Protein AF-A0A956TGV8-F1 (afdb_monomer)

Foldseek 3Di:
DDDDDDDDDDDDDDDDDDDDDDDDDDDDDDDDDDDDDDDDPAPPPPPPPFDDPPQDDDDFDDDDDAPFPPPDDPDDLVVLQVVLCVLLVVVVQNADVVGDLVSLLVSLLVLQDPVRLVVLQVSLLSSLSNAEDECSVQVHDAQFADKDKWKADVLDTDPDPVRNVVVCVVVVHDIHIDIDRAHDDVCSLVDPDADPSNHHYHHQRSQQNSCQSNSVSSVWDKKKKWWAFPVSDIGIKMWTHDPVRAWIWITARSTIGTGNDRLVRVLVSVCVNNVHNSPGIDDMFIGRHNSSNVVSNVVVVVVD

Radius of gyration: 24.1 Å; Cα contacts (8 Å, |Δi|>4): 464; chains: 1; bounding box: 85×45×73 Å

Solvent-accessible surface area (backbone atoms only — not comparable to full-atom values): 18277 Å² total; per-residue (Å²): 143,83,89,83,90,81,84,86,84,81,86,85,84,80,89,83,87,87,85,87,79,91,83,85,83,90,86,85,86,89,89,83,90,87,83,92,78,90,77,79,91,70,82,79,76,73,80,79,86,60,84,68,85,80,82,66,97,68,87,81,77,89,81,82,90,74,72,54,77,79,82,78,75,91,64,57,56,71,53,41,39,50,52,50,52,49,52,36,42,75,74,73,38,90,63,57,91,76,61,47,70,70,51,45,36,54,52,30,37,74,17,52,45,89,91,42,30,72,56,43,56,59,53,46,31,52,48,35,60,28,46,36,40,54,25,80,82,69,76,53,70,86,72,85,35,61,68,46,81,41,22,25,48,82,97,41,80,34,98,38,66,68,57,29,51,55,50,19,64,74,67,75,44,80,62,48,80,47,70,30,66,27,44,79,49,72,67,48,60,65,43,91,54,58,45,98,85,70,25,29,53,31,42,35,43,37,32,15,39,51,42,33,54,37,43,34,37,18,53,32,46,58,30,18,29,22,33,40,26,84,86,56,46,69,51,32,23,12,44,33,38,38,82,87,72,54,58,31,35,26,29,29,44,60,43,55,30,59,41,84,54,65,64,64,30,47,28,49,33,49,9,65,77,69,76,45,96,33,67,64,62,55,70,78,24,74,30,87,39,49,43,56,4,40,51,52,44,52,57,54,59,77,72,111

Structure (mmCIF, N/CA/C/O backbone):
data_AF-A0A956TGV8-F1
#
_entry.id   AF-A0A956TGV8-F1
#
loop_
_atom_site.group_PDB
_atom_site.id
_atom_site.type_symbol
_atom_site.label_atom_id
_atom_site.label_alt_id
_atom_site.label_comp_id
_atom_site.label_asym_id
_atom_site.label_entity_id
_atom_site.label_seq_id
_atom_site.pdbx_PDB_ins_code
_atom_site.Cartn_x
_atom_site.Cartn_y
_atom_site.Cartn_z
_atom_site.occupancy
_atom_site.B_iso_or_equiv
_atom_site.auth_seq_id
_atom_site.auth_comp_id
_atom_site.auth_asym_id
_atom_site.auth_atom_id
_atom_site.pdbx_PDB_model_num
ATOM 1 N N . MET A 1 1 ? 60.495 -26.388 -27.895 1.00 44.81 1 MET A N 1
ATOM 2 C CA . MET A 1 1 ? 60.155 -24.980 -27.603 1.00 44.81 1 MET A CA 1
ATOM 3 C C . MET A 1 1 ? 59.408 -24.401 -28.793 1.00 44.81 1 MET A C 1
ATOM 5 O O . MET A 1 1 ? 60.026 -24.174 -29.822 1.00 44.81 1 MET A O 1
ATOM 9 N N . SER A 1 2 ? 58.091 -24.251 -28.668 1.00 31.36 2 SER A N 1
ATOM 10 C CA . SER A 1 2 ? 57.254 -23.232 -29.325 1.00 31.36 2 SER A CA 1
ATOM 11 C C . SER A 1 2 ? 55.820 -23.478 -28.864 1.00 31.36 2 SER A C 1
ATOM 13 O O . SER A 1 2 ? 55.250 -24.534 -29.124 1.00 31.36 2 SER A O 1
ATOM 15 N N . LEU A 1 3 ? 55.306 -22.534 -28.079 1.00 31.89 3 LEU A N 1
ATOM 16 C CA . LEU A 1 3 ? 53.926 -22.465 -27.613 1.00 31.89 3 LEU A CA 1
ATOM 17 C C . LEU A 1 3 ? 53.059 -21.891 -28.738 1.00 31.89 3 LEU A C 1
ATOM 19 O O . LEU A 1 3 ? 53.433 -20.904 -29.368 1.00 31.89 3 LEU A O 1
ATOM 23 N N . SER A 1 4 ? 51.884 -22.466 -28.961 1.00 32.59 4 SER A N 1
ATOM 24 C CA . SER A 1 4 ? 50.803 -21.808 -29.694 1.00 32.59 4 SER A CA 1
ATOM 25 C C . SER A 1 4 ? 49.507 -22.049 -28.936 1.00 32.59 4 SER A C 1
ATOM 27 O O . SER A 1 4 ? 49.049 -23.177 -28.785 1.00 32.59 4 SER A O 1
ATOM 29 N N . VAL A 1 5 ? 48.997 -20.950 -28.390 1.00 35.25 5 VAL A N 1
ATOM 30 C CA . VAL A 1 5 ? 47.730 -20.820 -27.678 1.00 35.25 5 VAL A CA 1
ATOM 31 C C . VAL A 1 5 ? 46.686 -20.431 -28.722 1.00 35.25 5 VAL A C 1
ATOM 33 O O . VAL A 1 5 ? 46.871 -19.433 -29.414 1.00 35.25 5 VAL A O 1
ATOM 36 N N . LEU A 1 6 ? 45.604 -21.200 -28.838 1.00 31.45 6 LEU A N 1
ATOM 37 C CA . LEU A 1 6 ? 44.402 -20.804 -29.570 1.00 31.45 6 LEU A CA 1
ATOM 38 C C . LEU A 1 6 ? 43.198 -20.925 -28.635 1.00 31.45 6 LEU A C 1
ATOM 40 O O . LEU A 1 6 ? 42.915 -21.987 -28.084 1.00 31.45 6 LEU A O 1
ATOM 44 N N . SER A 1 7 ? 42.553 -19.781 -28.435 1.00 32.97 7 SER A N 1
ATOM 45 C CA . SER A 1 7 ? 41.363 -19.553 -27.621 1.00 32.97 7 SER A CA 1
ATOM 46 C C . SER A 1 7 ? 40.116 -20.247 -28.192 1.00 32.97 7 SER A C 1
ATOM 48 O O . SER A 1 7 ? 40.007 -20.381 -29.413 1.00 32.97 7 SER A O 1
ATOM 50 N N . PRO A 1 8 ? 39.131 -20.622 -27.354 1.00 32.12 8 PRO A N 1
ATOM 51 C CA . PRO A 1 8 ? 37.836 -21.101 -27.820 1.00 32.12 8 PRO A CA 1
ATOM 52 C C . PRO A 1 8 ? 36.919 -19.935 -28.223 1.00 32.12 8 PRO A C 1
ATOM 54 O O . PRO A 1 8 ? 36.853 -18.905 -27.550 1.00 32.12 8 PRO A O 1
ATOM 57 N N . GLY A 1 9 ? 36.218 -20.118 -29.344 1.00 26.28 9 GLY A N 1
ATOM 58 C CA . GLY A 1 9 ? 35.241 -19.181 -29.887 1.00 26.28 9 GLY A CA 1
ATOM 59 C C . GLY A 1 9 ? 33.945 -19.136 -29.076 1.00 26.28 9 GLY A C 1
ATOM 60 O O . GLY A 1 9 ? 33.408 -20.167 -28.677 1.00 26.28 9 GLY A O 1
ATOM 61 N N . LEU A 1 10 ? 33.436 -17.922 -28.872 1.00 29.95 10 LEU A N 1
ATOM 62 C CA . LEU A 1 10 ? 32.080 -17.655 -28.406 1.00 29.95 10 LEU A CA 1
ATOM 63 C C . LEU A 1 10 ? 31.172 -17.496 -29.627 1.00 29.95 10 LEU A C 1
ATOM 65 O O . LEU A 1 10 ? 31.387 -16.618 -30.462 1.00 29.95 10 LEU A O 1
ATOM 69 N N . ALA A 1 11 ? 30.162 -18.357 -29.719 1.00 28.59 11 ALA A N 1
ATOM 70 C CA . ALA A 1 11 ? 29.042 -18.198 -30.630 1.00 28.59 11 ALA A CA 1
ATOM 71 C C . ALA A 1 11 ? 28.088 -17.138 -30.063 1.00 28.59 11 ALA A C 1
ATOM 73 O O . ALA A 1 11 ? 27.527 -17.314 -28.983 1.00 28.59 11 ALA A O 1
ATOM 74 N N . THR A 1 12 ? 27.900 -16.040 -30.789 1.00 28.77 12 THR A N 1
ATOM 75 C CA . THR A 1 12 ? 26.822 -15.078 -30.557 1.00 28.77 12 THR A CA 1
ATOM 76 C C . THR A 1 12 ? 25.739 -15.290 -31.611 1.00 28.77 12 THR A C 1
ATOM 78 O O . THR A 1 12 ? 25.865 -14.883 -32.762 1.00 28.77 12 THR A O 1
ATOM 81 N N . THR A 1 13 ? 24.646 -15.929 -31.214 1.00 30.44 13 THR A N 1
ATOM 82 C CA . THR A 1 13 ? 23.350 -15.831 -31.898 1.00 30.44 13 THR A CA 1
ATOM 83 C C . THR A 1 13 ? 22.472 -14.905 -31.077 1.00 30.44 13 THR A C 1
ATOM 85 O O . THR A 1 13 ? 22.242 -15.201 -29.911 1.00 30.44 13 THR A O 1
ATOM 88 N N . ASN A 1 14 ? 21.973 -13.815 -31.665 1.00 28.48 14 ASN A N 1
ATOM 89 C CA . ASN A 1 14 ? 20.782 -13.134 -31.155 1.00 28.48 14 ASN A CA 1
ATOM 90 C C . ASN A 1 14 ? 20.016 -12.412 -32.276 1.00 28.48 14 ASN A C 1
ATOM 92 O O . ASN A 1 14 ? 20.393 -11.340 -32.742 1.00 28.48 14 ASN A O 1
ATOM 96 N N . LEU A 1 15 ? 18.978 -13.120 -32.734 1.00 25.58 15 LEU A N 1
ATOM 97 C CA . LEU A 1 15 ? 17.584 -12.688 -32.894 1.00 25.58 15 LEU A CA 1
ATOM 98 C C . LEU A 1 15 ? 17.318 -11.216 -33.265 1.00 25.58 15 LEU A C 1
ATOM 100 O O . LEU A 1 15 ? 17.295 -10.321 -32.427 1.00 25.58 15 LEU A O 1
ATOM 104 N N . GLN A 1 16 ? 16.979 -11.018 -34.541 1.00 27.05 16 GLN A N 1
ATOM 105 C CA . GLN A 1 16 ? 16.158 -9.917 -35.050 1.00 27.05 16 GLN A CA 1
ATOM 106 C C . GLN A 1 16 ? 14.806 -10.481 -35.533 1.00 27.05 16 GLN A C 1
ATOM 108 O O . GLN A 1 16 ? 14.794 -11.512 -36.205 1.00 27.05 16 GLN A O 1
ATOM 113 N N . ARG A 1 17 ? 13.724 -9.716 -35.295 1.00 26.52 17 ARG A N 1
ATOM 114 C CA . ARG A 1 17 ? 12.272 -9.931 -35.566 1.00 26.52 17 ARG A CA 1
ATOM 115 C C . ARG A 1 17 ? 11.506 -10.489 -34.358 1.00 26.52 17 ARG A C 1
ATOM 117 O O . ARG A 1 17 ? 11.945 -11.458 -33.769 1.00 26.52 17 ARG A O 1
ATOM 124 N N . ALA A 1 18 ? 10.364 -9.925 -33.961 1.00 24.61 18 ALA A N 1
ATOM 125 C CA . ALA A 1 18 ? 9.310 -9.355 -34.798 1.00 24.61 18 ALA A CA 1
ATOM 126 C C . ALA A 1 18 ? 8.599 -8.142 -34.164 1.00 24.61 18 ALA A C 1
ATOM 128 O O . ALA A 1 18 ? 8.327 -8.136 -32.975 1.00 24.61 18 ALA A O 1
ATOM 129 N N . TYR A 1 19 ? 8.213 -7.178 -35.004 1.00 25.47 19 TYR A N 1
ATOM 130 C CA . TYR A 1 19 ? 6.989 -6.394 -34.830 1.00 25.47 19 TYR A CA 1
ATOM 131 C C . TYR A 1 19 ? 6.296 -6.371 -36.196 1.00 25.47 19 TYR A C 1
ATOM 133 O O . TYR A 1 19 ? 6.834 -5.828 -37.162 1.00 25.47 19 TYR A O 1
ATOM 141 N N . GLN A 1 20 ? 5.153 -7.051 -36.298 1.00 26.00 20 GLN A N 1
ATOM 142 C CA . GLN A 1 20 ? 4.220 -6.920 -37.415 1.00 26.00 20 GLN A CA 1
ATOM 143 C C . GLN A 1 20 ? 3.165 -5.894 -37.008 1.00 26.00 20 GLN A C 1
ATOM 145 O O . GLN A 1 20 ? 2.423 -6.108 -36.056 1.00 26.00 20 GLN A O 1
ATOM 150 N N . THR A 1 21 ? 3.113 -4.778 -37.725 1.00 29.42 21 THR A N 1
ATOM 151 C CA . THR A 1 21 ? 2.041 -3.789 -37.639 1.00 29.42 21 THR A CA 1
ATOM 152 C C . THR A 1 21 ? 0.875 -4.209 -38.532 1.00 29.42 21 THR A C 1
ATOM 154 O O . THR A 1 21 ? 1.065 -4.526 -39.707 1.00 29.42 21 THR A O 1
ATOM 157 N N . TYR A 1 22 ? -0.344 -4.172 -37.991 1.00 25.52 22 TYR A N 1
ATOM 158 C CA . TYR A 1 22 ? -1.554 -4.068 -38.803 1.00 25.52 22 TYR A CA 1
ATOM 159 C C . TYR A 1 22 ? -1.698 -2.618 -39.273 1.00 25.52 22 TYR A C 1
ATOM 161 O O . TYR A 1 22 ? -1.630 -1.686 -38.475 1.00 25.52 22 TYR A O 1
ATOM 169 N N . ALA A 1 23 ? -1.872 -2.436 -40.579 1.00 29.50 23 ALA A N 1
ATOM 170 C CA . ALA A 1 23 ? -2.125 -1.149 -41.212 1.00 29.50 23 ALA A CA 1
ATOM 171 C C . ALA A 1 23 ? -3.570 -1.077 -41.717 1.00 29.50 23 ALA A C 1
ATOM 173 O O . ALA A 1 23 ? -4.060 -2.042 -42.301 1.00 29.50 23 ALA A O 1
ATOM 174 N N . ALA A 1 24 ? -4.195 0.094 -41.588 1.00 26.12 24 ALA A N 1
ATOM 175 C CA . ALA A 1 24 ? -5.274 0.576 -42.456 1.00 26.12 24 ALA A CA 1
ATOM 176 C C . ALA A 1 24 ? -5.394 2.117 -42.326 1.00 26.12 24 ALA A C 1
ATOM 178 O O . ALA A 1 24 ? -4.919 2.673 -41.340 1.00 26.12 24 ALA A O 1
ATOM 179 N N . PRO A 1 25 ? -6.007 2.835 -43.285 1.00 34.44 25 PRO A N 1
ATOM 180 C CA . PRO A 1 25 ? -5.442 3.096 -44.599 1.00 34.44 25 PRO A CA 1
ATOM 181 C C . PRO A 1 25 ? -5.178 4.593 -44.866 1.00 34.44 25 PRO A C 1
ATOM 183 O O . PRO A 1 25 ? -5.834 5.496 -44.360 1.00 34.44 25 PRO A O 1
ATOM 186 N N . THR A 1 26 ? -4.194 4.786 -45.739 1.00 33.38 26 THR A N 1
ATOM 187 C CA . THR A 1 26 ? -3.799 5.947 -46.552 1.00 33.38 26 THR A CA 1
ATOM 188 C C . THR A 1 26 ? -4.733 7.161 -46.670 1.00 33.38 26 THR A C 1
ATOM 190 O O . THR A 1 26 ? -5.830 7.063 -47.219 1.00 33.38 26 THR A O 1
ATOM 193 N N . ALA A 1 27 ? -4.142 8.338 -46.439 1.00 28.64 27 ALA A N 1
ATOM 194 C CA . ALA A 1 27 ? -4.263 9.488 -47.338 1.00 28.64 27 ALA A CA 1
ATOM 195 C C . ALA A 1 27 ? -2.871 10.128 -47.544 1.00 28.64 27 ALA A C 1
ATOM 197 O O . ALA A 1 27 ? -2.146 10.393 -46.588 1.00 28.64 27 ALA A O 1
ATOM 198 N N . THR A 1 28 ? -2.482 10.338 -48.799 1.00 34.94 28 THR A N 1
ATOM 199 C CA . THR A 1 28 ? -1.246 11.003 -49.265 1.00 34.94 28 THR A CA 1
ATOM 200 C C . THR A 1 28 ? -1.633 12.142 -50.235 1.00 34.94 28 THR A C 1
ATOM 202 O O . THR A 1 28 ? -2.780 12.178 -50.679 1.00 34.94 28 THR A O 1
ATOM 205 N N . PRO A 1 29 ? -0.702 12.987 -50.726 1.00 53.16 29 PRO A N 1
ATOM 206 C CA . PRO A 1 29 ? 0.240 13.850 -49.994 1.00 53.16 29 PRO A CA 1
ATOM 207 C C . PRO A 1 29 ? 0.351 15.262 -50.642 1.00 53.16 29 PRO A C 1
ATOM 209 O O . PRO A 1 29 ? -0.104 15.470 -51.764 1.00 53.16 29 PRO A O 1
ATOM 212 N N . SER A 1 30 ? 1.085 16.203 -50.030 1.00 29.52 30 SER A N 1
ATOM 213 C CA . SER A 1 30 ? 1.771 17.263 -50.802 1.00 29.52 30 SER A CA 1
ATOM 214 C C . SER A 1 30 ? 2.849 18.014 -50.005 1.00 29.52 30 SER A C 1
ATOM 216 O O . SER A 1 30 ? 2.520 18.772 -49.098 1.00 29.52 30 SER A O 1
ATOM 218 N N . GLY A 1 31 ? 4.113 17.888 -50.439 1.00 31.34 31 GLY A N 1
ATOM 219 C CA . GLY A 1 31 ? 5.126 18.961 -50.371 1.00 31.34 31 GLY A CA 1
ATOM 220 C C . GLY A 1 31 ? 6.411 18.678 -49.564 1.00 31.34 31 GLY A C 1
ATOM 221 O O . GLY A 1 31 ? 6.331 17.954 -48.581 1.00 31.34 31 GLY A O 1
ATOM 222 N N . PRO A 1 32 ? 7.596 19.195 -49.976 1.00 35.84 32 PRO A N 1
ATOM 223 C CA . PRO A 1 32 ? 8.888 18.517 -49.790 1.00 35.84 32 PRO A CA 1
ATOM 224 C C . PRO A 1 32 ? 9.842 19.112 -48.720 1.00 35.84 32 PRO A C 1
ATOM 226 O O . PRO A 1 32 ? 9.805 20.308 -48.456 1.00 35.84 32 PRO A O 1
ATOM 229 N N . VAL A 1 33 ? 10.685 18.212 -48.167 1.00 36.28 33 VAL A N 1
ATOM 230 C CA . VAL A 1 33 ? 12.070 18.300 -47.596 1.00 36.28 33 VAL A CA 1
ATOM 231 C C . VAL A 1 33 ? 12.738 19.694 -47.511 1.00 36.28 33 VAL A C 1
ATOM 233 O O . VAL A 1 33 ? 12.645 20.475 -48.445 1.00 36.28 33 VAL A O 1
ATOM 236 N N . ASP A 1 34 ? 13.494 20.086 -46.473 1.00 31.22 34 ASP A N 1
ATOM 237 C CA . ASP A 1 34 ? 14.642 19.411 -45.838 1.00 31.22 34 ASP A CA 1
ATOM 238 C C . ASP A 1 34 ? 15.136 20.235 -44.618 1.00 31.22 34 ASP A C 1
ATOM 240 O O . ASP A 1 34 ? 15.104 21.466 -44.663 1.00 31.22 34 ASP A O 1
ATOM 244 N N . SER A 1 35 ? 15.616 19.593 -43.546 1.00 29.34 35 SER A N 1
ATOM 245 C CA . SER A 1 35 ? 16.948 19.826 -42.938 1.00 29.34 35 SER A CA 1
ATOM 246 C C . SER A 1 35 ? 17.051 19.195 -41.543 1.00 29.34 35 SER A C 1
ATOM 248 O O . SER A 1 35 ? 16.176 19.311 -40.687 1.00 29.34 35 SER A O 1
ATOM 250 N N . GLY A 1 36 ? 18.140 18.450 -41.369 1.00 36.16 36 GLY A N 1
ATOM 251 C CA . GLY A 1 36 ? 18.376 17.507 -40.289 1.00 36.16 36 GLY A CA 1
ATOM 252 C C . GLY A 1 36 ? 18.431 18.084 -38.878 1.00 36.16 36 GLY A C 1
ATOM 253 O O . GLY A 1 36 ? 18.998 19.140 -38.637 1.00 36.16 36 GLY A O 1
ATOM 254 N N . ILE A 1 37 ? 17.903 17.283 -37.956 1.00 30.02 37 ILE A N 1
ATOM 255 C CA . ILE A 1 37 ? 18.454 16.844 -36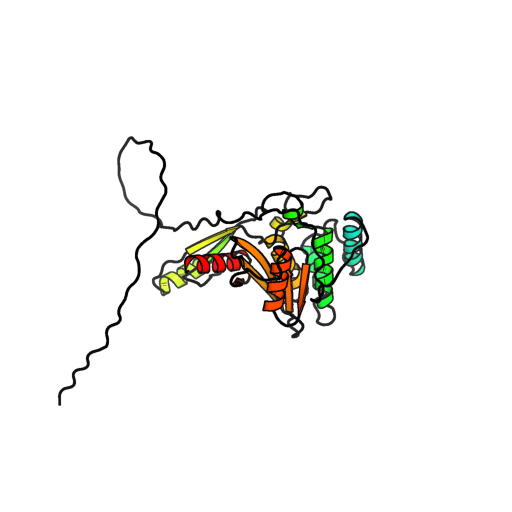.665 1.00 30.02 37 ILE A CA 1
ATOM 256 C C . ILE A 1 37 ? 17.514 15.702 -36.251 1.00 30.02 37 ILE A C 1
ATOM 258 O O . ILE A 1 37 ? 16.308 15.904 -36.194 1.00 30.02 37 ILE A O 1
ATOM 262 N N . SER A 1 38 ? 18.022 14.485 -36.042 1.00 28.89 38 SER A N 1
ATOM 263 C CA . SER A 1 38 ? 17.216 13.383 -35.488 1.00 28.89 38 SER A CA 1
ATOM 264 C C . SER A 1 38 ? 17.113 13.531 -33.970 1.00 28.89 38 SER A C 1
ATOM 266 O O . SER A 1 38 ? 18.155 13.459 -33.316 1.00 28.89 38 SER A O 1
ATOM 268 N N . PRO A 1 39 ? 15.910 13.644 -33.379 1.00 32.59 39 PRO A N 1
ATOM 269 C CA . PRO A 1 39 ? 15.697 13.335 -31.979 1.00 32.59 39 PRO A CA 1
ATOM 270 C C . PRO A 1 39 ? 15.120 11.918 -31.821 1.00 32.59 39 PRO A C 1
ATOM 272 O O . PRO A 1 39 ? 14.291 11.468 -32.607 1.00 32.59 39 PRO A O 1
ATOM 275 N N . ALA A 1 40 ? 15.592 11.240 -30.776 1.00 31.44 40 ALA A N 1
ATOM 276 C CA . ALA A 1 40 ? 14.903 10.207 -30.003 1.00 31.44 40 ALA A CA 1
ATOM 277 C C . ALA A 1 40 ? 14.126 9.111 -30.768 1.00 31.44 40 ALA A C 1
ATOM 279 O O . ALA A 1 40 ? 12.947 9.246 -31.082 1.00 31.44 40 ALA A O 1
ATOM 280 N N . ARG A 1 41 ? 14.741 7.926 -30.894 1.00 32.25 41 ARG A N 1
ATOM 281 C CA . ARG A 1 41 ? 13.978 6.668 -30.847 1.00 32.25 41 ARG A CA 1
ATOM 282 C C . ARG A 1 41 ? 13.734 6.320 -29.380 1.00 32.25 41 ARG A C 1
ATOM 284 O O . ARG A 1 41 ? 14.458 5.510 -28.816 1.00 32.25 41 ARG A O 1
ATOM 291 N N . GLY A 1 42 ? 12.754 6.978 -28.768 1.00 29.88 42 GLY A N 1
ATOM 292 C CA . GLY A 1 42 ? 12.099 6.429 -27.587 1.00 29.88 42 GLY A CA 1
ATOM 293 C C . GLY A 1 42 ? 11.191 5.303 -28.062 1.00 29.88 42 GLY A C 1
ATOM 294 O O . GLY A 1 42 ? 10.303 5.534 -28.883 1.00 29.88 42 GLY A O 1
ATOM 295 N N . ALA A 1 43 ? 11.437 4.077 -27.612 1.00 31.69 43 ALA A N 1
ATOM 296 C CA . ALA A 1 43 ? 10.384 3.079 -27.625 1.00 31.69 43 ALA A CA 1
ATOM 297 C C . ALA A 1 43 ? 9.363 3.543 -26.579 1.00 31.69 43 ALA A C 1
ATOM 299 O O . ALA A 1 43 ? 9.578 3.358 -25.387 1.00 31.69 43 ALA A O 1
ATOM 300 N N . ASN A 1 44 ? 8.296 4.214 -27.020 1.00 31.70 44 ASN A N 1
ATOM 301 C CA . ASN A 1 44 ? 7.108 4.402 -26.195 1.00 31.70 44 ASN A CA 1
ATOM 302 C C . ASN A 1 44 ? 6.535 3.007 -25.936 1.00 31.70 44 ASN A C 1
ATOM 304 O O . ASN A 1 44 ? 5.787 2.474 -26.755 1.00 31.70 44 ASN A O 1
ATOM 308 N N . LEU A 1 45 ? 6.923 2.394 -24.821 1.00 36.19 45 LEU A N 1
ATOM 309 C CA . LEU A 1 45 ? 6.113 1.365 -24.191 1.00 36.19 45 LEU A CA 1
ATOM 310 C C . LEU A 1 45 ? 4.903 2.102 -23.607 1.00 36.19 45 LEU A C 1
ATOM 312 O O . LEU A 1 45 ? 4.944 2.559 -22.470 1.00 36.19 45 LEU A O 1
ATOM 316 N N . SER A 1 46 ? 3.869 2.309 -24.427 1.00 36.22 46 SER A N 1
ATOM 317 C CA . SER A 1 46 ? 2.555 2.671 -23.899 1.00 36.22 46 SER A CA 1
ATOM 318 C C . SER A 1 46 ? 2.059 1.474 -23.088 1.00 36.22 46 SER A C 1
ATOM 320 O O . SER A 1 46 ? 1.928 0.376 -23.630 1.00 36.22 46 SER A O 1
ATOM 322 N N . LEU A 1 47 ? 1.868 1.676 -21.785 1.00 46.97 47 LEU A N 1
ATOM 323 C CA . LEU A 1 47 ? 1.380 0.686 -20.818 1.00 46.97 47 LEU A CA 1
ATOM 324 C C . LEU A 1 47 ? -0.156 0.522 -20.861 1.00 46.97 47 LEU A C 1
ATOM 326 O O . LEU A 1 47 ? -0.709 -0.167 -20.013 1.00 46.97 47 LEU A O 1
ATOM 330 N N . GLU A 1 48 ? -0.843 1.133 -21.832 1.00 39.91 48 GLU A N 1
ATOM 331 C CA . GLU A 1 48 ? -2.308 1.290 -21.821 1.00 39.91 48 GLU A CA 1
ATOM 332 C C . GLU A 1 48 ? -3.108 0.018 -22.171 1.00 39.91 48 GLU A C 1
ATOM 334 O O . GLU A 1 48 ? -4.287 -0.073 -21.839 1.00 39.91 48 GLU A O 1
ATOM 339 N N . ASP A 1 49 ? -2.497 -1.004 -22.776 1.00 36.03 49 ASP A N 1
ATOM 340 C CA . ASP A 1 49 ? -3.236 -2.171 -23.277 1.00 36.03 49 ASP A CA 1
ATOM 341 C C . ASP A 1 49 ? -3.089 -3.391 -22.350 1.00 36.03 49 ASP A C 1
ATOM 343 O O . ASP A 1 49 ? -2.267 -4.286 -22.585 1.00 36.03 49 ASP A O 1
ATOM 347 N N . GLY A 1 50 ? -3.894 -3.467 -21.287 1.00 35.03 50 GLY A N 1
ATOM 348 C CA . GLY A 1 50 ? -3.899 -4.674 -20.453 1.00 35.03 50 GLY A CA 1
ATOM 349 C C . GLY A 1 50 ? -5.034 -4.867 -19.460 1.00 35.03 50 GLY A C 1
ATOM 350 O O . GLY A 1 50 ? -5.225 -5.997 -19.016 1.00 35.03 50 GLY A O 1
ATOM 351 N N . TRP A 1 51 ? -5.802 -3.833 -19.130 1.00 43.84 51 TRP A N 1
ATOM 352 C CA . TRP A 1 51 ? -6.731 -3.927 -18.013 1.00 43.84 51 TRP A CA 1
ATOM 353 C C . TRP A 1 51 ? -8.167 -4.083 -18.502 1.00 43.84 51 TRP A C 1
ATOM 355 O O . TRP A 1 51 ? -8.796 -3.214 -19.099 1.00 43.84 51 TRP A O 1
ATOM 365 N N . SER A 1 52 ? -8.676 -5.293 -18.329 1.00 34.44 52 SER A N 1
ATOM 366 C CA . SER A 1 52 ? -10.105 -5.556 -18.298 1.00 34.44 52 SER A CA 1
ATOM 367 C C . SER A 1 52 ? -10.318 -6.437 -17.083 1.00 34.44 52 SER A C 1
ATOM 369 O O . SER A 1 52 ? -10.197 -7.662 -17.171 1.00 34.44 52 SER A O 1
ATOM 371 N N . ALA A 1 53 ? -10.574 -5.818 -15.929 1.00 39.78 53 ALA A N 1
ATOM 372 C CA . ALA A 1 53 ? -11.109 -6.534 -14.785 1.00 39.78 53 ALA A CA 1
ATOM 373 C C . ALA A 1 53 ? -12.433 -7.169 -15.237 1.00 39.78 53 ALA A C 1
ATOM 375 O O . ALA A 1 53 ? -13.419 -6.493 -15.533 1.00 39.78 53 ALA A O 1
ATOM 376 N N . VAL A 1 54 ? -12.436 -8.491 -15.424 1.00 35.00 54 VAL A N 1
ATOM 377 C CA . VAL A 1 54 ? -13.634 -9.211 -15.856 1.00 35.00 54 VAL A CA 1
ATOM 378 C C . VAL A 1 54 ? -14.598 -9.222 -14.680 1.00 35.00 54 VAL A C 1
ATOM 380 O O . VAL A 1 54 ? -14.542 -10.108 -13.829 1.00 35.00 54 VAL A O 1
ATOM 383 N N . GLY A 1 55 ? -15.504 -8.246 -14.663 1.00 33.34 55 GLY A N 1
ATOM 384 C CA . GLY A 1 55 ? -16.682 -8.256 -13.816 1.00 33.34 55 GLY A CA 1
ATOM 385 C C . GLY A 1 55 ? -17.458 -9.551 -14.037 1.00 33.34 55 GLY A C 1
ATOM 386 O O . GLY A 1 55 ? -18.064 -9.772 -15.089 1.00 33.34 55 GLY A O 1
ATOM 387 N N . ARG A 1 56 ? -17.437 -10.435 -13.041 1.00 31.03 56 ARG A N 1
ATOM 388 C CA . ARG A 1 56 ? -18.473 -11.451 -12.881 1.00 31.03 56 ARG A CA 1
ATOM 389 C C . ARG A 1 56 ? -19.103 -11.269 -11.519 1.00 31.03 56 ARG A C 1
ATOM 391 O O . ARG A 1 56 ? -18.432 -11.372 -10.498 1.00 31.03 56 ARG A O 1
ATOM 398 N N . GLU A 1 57 ? -20.413 -11.058 -11.531 1.00 36.56 57 GLU A N 1
ATOM 399 C CA . GLU A 1 57 ? -21.263 -11.259 -10.368 1.00 36.56 57 GLU A CA 1
ATOM 400 C C . GLU A 1 57 ? -21.049 -12.683 -9.838 1.00 36.56 57 GLU A C 1
ATOM 402 O O . GLU A 1 57 ? -21.500 -13.652 -10.449 1.00 36.56 57 GLU A O 1
ATOM 407 N N . HIS A 1 58 ? -20.373 -12.833 -8.701 1.00 30.95 58 HIS A N 1
ATOM 408 C CA . HIS A 1 58 ? -20.378 -14.088 -7.962 1.00 30.95 58 HIS A CA 1
ATOM 409 C C . HIS A 1 58 ? -20.409 -13.830 -6.458 1.00 30.95 58 HIS A C 1
ATOM 411 O O . HIS A 1 58 ? -19.496 -13.273 -5.858 1.00 30.95 58 HIS A O 1
ATOM 417 N N . THR A 1 59 ? -21.493 -14.300 -5.846 1.00 32.03 59 THR A N 1
ATOM 418 C CA . THR A 1 59 ? -21.610 -14.550 -4.411 1.00 32.03 59 THR A CA 1
ATOM 419 C C . THR A 1 59 ? -20.416 -15.377 -3.936 1.00 32.03 59 THR A C 1
ATOM 421 O O . THR A 1 59 ? -20.281 -16.536 -4.335 1.00 32.03 59 THR A O 1
ATOM 424 N N . ALA A 1 60 ? -19.567 -14.786 -3.094 1.00 28.92 60 ALA A N 1
ATOM 425 C CA . ALA A 1 60 ? -18.386 -15.433 -2.537 1.00 28.92 60 ALA A CA 1
ATOM 426 C C . ALA A 1 60 ? -18.756 -16.738 -1.795 1.00 28.92 60 ALA A C 1
ATOM 428 O O . ALA A 1 60 ? -19.548 -16.697 -0.847 1.00 28.92 60 ALA A O 1
ATOM 429 N N . PRO A 1 61 ? -18.201 -17.905 -2.172 1.00 29.16 61 PRO A N 1
ATOM 430 C CA . PRO A 1 61 ? -18.269 -19.088 -1.331 1.00 29.16 61 PRO A CA 1
ATOM 431 C C . PRO A 1 61 ? -17.307 -18.933 -0.146 1.00 29.16 61 PRO A C 1
ATOM 433 O O . PRO A 1 61 ? -16.157 -18.529 -0.301 1.00 29.16 61 PRO A O 1
ATOM 436 N N . SER A 1 62 ? -17.781 -19.268 1.057 1.00 32.00 62 SER A N 1
ATOM 437 C CA . SER A 1 62 ? -16.976 -19.220 2.278 1.00 32.00 62 SER A CA 1
ATOM 438 C C . SER A 1 62 ? -15.857 -20.264 2.226 1.00 32.00 62 SER A C 1
ATOM 440 O O . SER A 1 62 ? -16.109 -21.456 2.428 1.00 32.00 62 SER A O 1
ATOM 442 N N . VAL A 1 63 ? -14.621 -19.831 1.999 1.00 33.16 63 VAL A N 1
ATOM 443 C CA . VAL A 1 63 ? -13.438 -20.663 2.233 1.00 33.16 63 VAL A CA 1
ATOM 444 C C . VAL A 1 63 ? -12.939 -20.379 3.648 1.00 33.16 63 VAL A C 1
ATOM 446 O O . VAL A 1 63 ? -12.532 -19.266 3.977 1.00 33.16 63 VAL A O 1
ATOM 449 N N . ARG A 1 64 ? -13.049 -21.394 4.510 1.00 35.53 64 ARG A N 1
ATOM 450 C CA . ARG A 1 64 ? -12.438 -21.436 5.843 1.00 35.53 64 ARG A CA 1
ATOM 451 C C . ARG A 1 64 ? -10.979 -21.885 5.745 1.00 35.53 64 ARG A C 1
ATOM 453 O O . ARG A 1 64 ? -10.627 -22.653 4.859 1.00 35.53 64 ARG A O 1
ATOM 460 N N . ASP A 1 65 ? -10.232 -21.468 6.765 1.00 39.28 65 ASP A N 1
ATOM 461 C CA . ASP A 1 65 ? -8.852 -21.807 7.136 1.00 39.28 65 ASP A CA 1
ATOM 462 C C . ASP A 1 65 ? -7.730 -21.020 6.449 1.00 39.28 65 ASP A C 1
ATOM 464 O O . ASP A 1 65 ? -7.073 -21.451 5.509 1.00 39.28 65 ASP A O 1
ATOM 468 N N . GLY A 1 66 ? -7.463 -19.856 7.051 1.00 33.16 66 GLY A N 1
ATOM 469 C CA . GLY A 1 66 ? -6.280 -19.039 6.810 1.00 33.16 66 GLY A CA 1
ATOM 470 C C . GLY A 1 66 ? -6.347 -17.690 7.521 1.00 33.16 66 GLY A C 1
ATOM 471 O O . GLY A 1 66 ? -6.321 -16.673 6.852 1.00 33.16 66 GLY A O 1
ATOM 472 N N . GLY A 1 67 ? -6.496 -17.669 8.854 1.00 35.31 67 GLY A N 1
ATOM 473 C CA . GLY A 1 67 ? -6.124 -16.543 9.736 1.00 35.31 67 GLY A CA 1
ATOM 474 C C . GLY A 1 67 ? -6.564 -15.115 9.377 1.00 35.31 67 GLY A C 1
ATOM 475 O O . GLY A 1 67 ? -5.950 -14.173 9.876 1.00 35.31 67 GLY A O 1
ATOM 476 N N . ALA A 1 68 ? -7.574 -14.921 8.531 1.00 41.41 68 ALA A N 1
ATOM 477 C CA . ALA A 1 68 ? -8.092 -13.597 8.243 1.00 41.41 68 ALA A CA 1
ATOM 478 C C . ALA A 1 68 ? -8.772 -13.054 9.501 1.00 41.41 68 ALA A C 1
ATOM 480 O O . ALA A 1 68 ? -9.599 -13.737 10.111 1.00 41.41 68 ALA A O 1
ATOM 481 N N . VAL A 1 69 ? -8.439 -11.826 9.890 1.00 43.66 69 VAL A N 1
ATOM 482 C CA . VAL A 1 69 ? -9.177 -11.152 10.953 1.00 43.66 69 VAL A CA 1
ATOM 483 C C . VAL A 1 69 ? -10.547 -10.795 10.382 1.00 43.66 69 VAL A C 1
ATOM 485 O O . VAL A 1 69 ? -10.693 -9.871 9.585 1.00 43.66 69 VAL A O 1
ATOM 488 N N . GLU A 1 70 ? -11.564 -11.590 10.713 1.00 38.31 70 GLU A N 1
ATOM 489 C CA . GLU A 1 70 ? -12.952 -11.269 10.382 1.00 38.31 70 GLU A CA 1
ATOM 490 C C . GLU A 1 70 ? -13.421 -10.116 11.275 1.00 38.31 70 GLU A C 1
ATOM 492 O O . GLU A 1 70 ? -13.998 -10.317 12.345 1.00 38.31 70 GLU A O 1
ATOM 497 N N . ALA A 1 71 ? -13.186 -8.881 10.836 1.00 46.09 71 ALA A N 1
ATOM 498 C CA . ALA A 1 71 ? -14.007 -7.769 11.281 1.00 46.09 71 ALA A CA 1
ATOM 499 C C . ALA A 1 71 ? -15.384 -7.942 10.622 1.00 46.09 71 ALA A C 1
ATOM 501 O O . ALA A 1 71 ? -15.518 -7.805 9.411 1.00 46.09 71 ALA A O 1
ATOM 502 N N . ASN A 1 72 ? -16.395 -8.309 11.409 1.00 41.97 72 ASN A N 1
ATOM 503 C CA . ASN A 1 72 ? -17.793 -8.344 10.984 1.00 41.97 72 ASN A CA 1
ATOM 504 C C . ASN A 1 72 ? -18.521 -7.146 11.612 1.00 41.97 72 ASN A C 1
ATOM 506 O O . ASN A 1 72 ? -18.939 -7.241 12.773 1.00 41.97 72 ASN A O 1
ATOM 510 N N . PRO A 1 73 ? -18.670 -6.002 10.920 1.00 49.50 73 PRO A N 1
ATOM 511 C CA . PRO A 1 73 ? -19.386 -4.873 11.475 1.00 49.50 73 PRO A CA 1
ATOM 512 C C . PRO A 1 73 ? -20.872 -5.046 11.165 1.00 49.50 73 PRO A C 1
ATOM 514 O O . PRO A 1 73 ? -21.346 -4.793 10.059 1.00 49.50 73 PRO A O 1
ATOM 517 N N . GLN A 1 74 ? -21.632 -5.450 12.176 1.00 46.97 74 GLN A N 1
ATOM 518 C CA . GLN A 1 74 ? -23.086 -5.345 12.169 1.00 46.97 74 GLN A CA 1
ATOM 519 C C . GLN A 1 74 ? -23.472 -3.853 12.096 1.00 46.97 74 GLN A C 1
ATOM 521 O O . GLN A 1 74 ? -23.408 -3.144 13.097 1.00 46.97 74 GLN A O 1
ATOM 526 N N . GLY A 1 75 ? -23.835 -3.355 10.909 1.00 62.12 75 GLY A N 1
ATOM 527 C CA . GLY A 1 75 ? -24.278 -1.970 10.694 1.00 62.12 75 GLY A CA 1
ATOM 528 C C . GLY A 1 75 ? -24.064 -1.484 9.257 1.00 62.12 75 GLY A C 1
ATOM 529 O O . GLY A 1 75 ? -23.226 -2.016 8.538 1.00 62.12 75 GLY A O 1
ATOM 530 N N . GLY A 1 76 ? -24.830 -0.476 8.825 1.00 88.12 76 GLY A N 1
ATOM 531 C CA . GLY A 1 76 ? -24.621 0.167 7.520 1.00 88.12 76 GLY A CA 1
ATOM 532 C C . GLY A 1 76 ? -23.344 1.021 7.481 1.00 88.12 76 GLY A C 1
ATOM 533 O O . GLY A 1 76 ? -22.769 1.327 8.526 1.00 88.12 76 GLY A O 1
ATOM 534 N N . VAL A 1 77 ? -22.938 1.467 6.286 1.00 92.31 77 VAL A N 1
ATOM 535 C CA . VAL A 1 77 ? -21.710 2.260 6.033 1.00 92.31 77 VAL A CA 1
ATOM 536 C C . VAL A 1 77 ? -21.537 3.431 7.010 1.00 92.31 77 VAL A C 1
ATOM 538 O O . VAL A 1 77 ? -20.478 3.592 7.610 1.00 92.31 77 VAL A O 1
ATOM 541 N N . ALA A 1 78 ? -22.594 4.206 7.267 1.00 93.31 78 ALA A N 1
ATOM 542 C CA . ALA A 1 78 ? -22.535 5.333 8.203 1.00 93.31 78 ALA A CA 1
ATOM 543 C C . ALA A 1 78 ? -22.159 4.914 9.641 1.00 93.31 78 ALA A C 1
ATOM 545 O O . ALA A 1 78 ? -21.455 5.644 10.339 1.00 93.31 78 ALA A O 1
ATOM 546 N N . SER A 1 79 ? -22.604 3.736 10.092 1.00 94.06 79 SER A N 1
ATOM 547 C CA . SER A 1 79 ? -22.240 3.194 11.406 1.00 94.06 79 SER A CA 1
ATOM 548 C C . SER A 1 79 ? -20.779 2.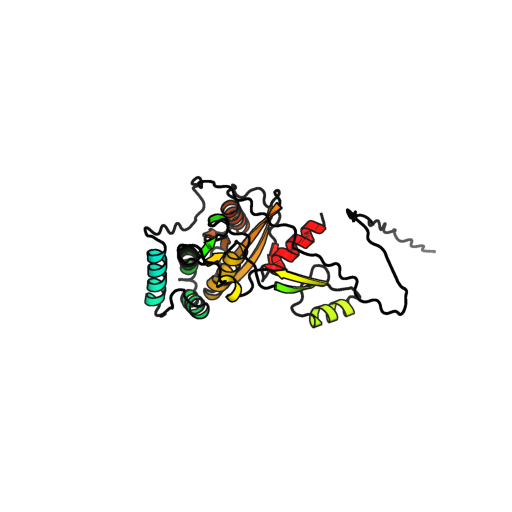755 11.450 1.00 94.06 79 SER A C 1
ATOM 550 O O . SER A 1 79 ? -20.118 2.976 12.461 1.00 94.06 79 SER A O 1
ATOM 552 N N . GLN A 1 80 ? -20.259 2.189 10.358 1.00 95.25 80 GLN A N 1
ATOM 553 C CA . GLN A 1 80 ? -18.849 1.806 10.242 1.00 95.25 80 GLN A CA 1
ATOM 554 C C . GLN A 1 80 ? -17.938 3.041 10.267 1.00 95.25 80 GLN A C 1
ATOM 556 O O . GLN A 1 80 ? -16.979 3.093 11.036 1.00 95.25 80 GLN A O 1
ATOM 561 N N . GLN A 1 81 ? -18.299 4.085 9.515 1.00 96.19 81 GLN A N 1
ATOM 562 C CA . GLN A 1 81 ? -17.597 5.372 9.526 1.00 96.19 81 GLN A CA 1
ATOM 563 C C . GLN A 1 81 ? -17.594 5.999 10.922 1.00 96.19 81 GLN A C 1
ATOM 565 O O . GLN A 1 81 ? -16.545 6.412 11.415 1.00 96.19 81 GLN A O 1
ATOM 570 N N . ALA A 1 82 ? -18.752 6.034 11.590 1.00 96.25 82 ALA A N 1
ATOM 571 C CA . ALA A 1 82 ? -18.856 6.550 12.952 1.00 96.25 82 ALA A CA 1
ATOM 572 C C . ALA A 1 82 ? -17.990 5.750 13.939 1.00 96.25 82 ALA A C 1
ATOM 574 O O . ALA A 1 82 ? -17.264 6.351 14.729 1.00 96.25 82 ALA A O 1
ATOM 575 N N . ALA A 1 83 ? -18.006 4.415 13.855 1.00 96.75 83 ALA A N 1
ATOM 576 C CA . ALA A 1 83 ? -17.208 3.548 14.718 1.00 96.75 83 ALA A CA 1
ATOM 577 C C . ALA A 1 83 ? -15.699 3.784 14.546 1.00 96.75 83 ALA A C 1
ATOM 579 O O . ALA A 1 83 ? -14.976 3.902 15.539 1.00 96.75 83 ALA A O 1
ATOM 580 N N . PHE A 1 84 ? -15.224 3.927 13.304 1.00 97.81 84 PHE A N 1
ATOM 581 C CA . PHE A 1 84 ? -13.819 4.236 13.039 1.00 97.81 84 PHE A CA 1
ATOM 582 C C . PHE A 1 84 ? -13.421 5.609 13.607 1.00 97.81 84 PHE A C 1
ATOM 584 O O . PHE A 1 84 ? -12.407 5.738 14.300 1.00 97.81 84 PHE A O 1
ATOM 591 N N . LEU A 1 85 ? -14.250 6.636 13.383 1.00 98.12 85 LEU A N 1
ATOM 592 C CA . LEU A 1 85 ? -14.023 7.989 13.904 1.00 98.12 85 LEU A CA 1
ATOM 593 C C . LEU A 1 85 ? -14.031 8.036 15.437 1.00 98.12 85 LEU A C 1
ATOM 595 O O . LEU A 1 85 ? -13.220 8.747 16.038 1.00 98.12 85 LEU A O 1
ATOM 599 N N . ASP A 1 86 ? -14.901 7.261 16.082 1.00 97.94 86 ASP A N 1
ATOM 600 C CA . ASP A 1 86 ? -14.905 7.107 17.535 1.00 97.94 86 ASP A CA 1
ATOM 601 C C . ASP A 1 86 ? -13.621 6.428 18.031 1.00 97.94 86 ASP A C 1
ATOM 603 O O . ASP A 1 86 ? -13.058 6.859 19.041 1.00 97.94 86 ASP A O 1
ATOM 607 N N . GLY A 1 87 ? -13.093 5.444 17.297 1.00 97.56 87 GLY A N 1
ATOM 608 C CA . GLY A 1 87 ? -11.781 4.847 17.559 1.00 97.56 87 GLY A CA 1
ATOM 609 C C . GLY A 1 87 ? -10.639 5.869 17.496 1.00 97.56 87 GLY A C 1
ATOM 610 O O . GLY A 1 87 ? -9.814 5.938 18.412 1.00 97.56 87 GLY A O 1
ATOM 611 N N . MET A 1 88 ? -10.622 6.730 16.471 1.00 98.44 88 MET A N 1
ATOM 612 C CA . MET A 1 88 ? -9.654 7.833 16.377 1.00 98.44 88 MET A CA 1
ATOM 613 C C . MET A 1 88 ? -9.796 8.812 17.551 1.00 98.44 88 MET A C 1
ATOM 615 O O . MET A 1 88 ? -8.800 9.217 18.158 1.00 98.44 88 MET A O 1
ATOM 619 N N . LYS A 1 89 ? -11.033 9.157 17.924 1.00 97.94 89 LYS A N 1
ATOM 620 C CA . LYS A 1 89 ? -11.326 10.051 19.051 1.00 97.94 89 LYS A CA 1
ATOM 621 C C . LYS A 1 89 ? -10.849 9.474 20.383 1.00 97.94 89 LYS A C 1
ATOM 623 O O . LYS A 1 89 ? -10.277 10.216 21.182 1.00 97.94 89 LYS A O 1
ATOM 628 N N . GLN A 1 90 ? -11.041 8.176 20.619 1.00 97.19 90 GLN A N 1
ATOM 629 C CA . GLN A 1 90 ? -10.549 7.480 21.816 1.00 97.19 90 GLN A CA 1
ATOM 630 C C . GLN A 1 90 ? -9.017 7.481 21.899 1.00 97.19 90 GLN A C 1
ATOM 632 O O . GLN A 1 90 ? -8.465 7.605 22.989 1.00 97.19 90 GLN A O 1
ATOM 637 N N . ALA A 1 91 ? -8.329 7.450 20.755 1.00 96.81 91 ALA A N 1
ATOM 638 C CA . ALA A 1 91 ? -6.881 7.646 20.668 1.00 96.81 91 ALA A CA 1
ATOM 639 C C . ALA A 1 91 ? -6.443 9.125 20.783 1.00 96.81 91 ALA A C 1
ATOM 641 O O . ALA A 1 91 ? -5.272 9.451 20.581 1.00 96.81 91 ALA A O 1
ATOM 642 N N . GLY A 1 92 ? -7.363 10.044 21.100 1.00 97.56 92 GLY A N 1
ATOM 643 C CA . GLY A 1 92 ? -7.078 11.470 21.268 1.00 97.56 92 GLY A CA 1
ATOM 644 C C . GLY A 1 92 ? -6.961 12.249 19.954 1.00 97.56 92 GLY A C 1
ATOM 645 O O . GLY A 1 92 ? -6.397 13.346 19.937 1.00 97.56 92 GLY A O 1
ATOM 646 N N . ILE A 1 93 ? -7.478 11.713 18.845 1.00 97.50 93 ILE A N 1
ATOM 647 C CA . ILE A 1 93 ? -7.408 12.340 17.522 1.00 97.50 93 ILE A CA 1
ATOM 648 C C . ILE A 1 93 ? -8.793 12.818 17.108 1.00 97.50 93 ILE A C 1
ATOM 650 O O . ILE A 1 93 ? -9.697 12.039 16.824 1.00 97.50 93 ILE A O 1
ATOM 654 N N . LYS A 1 94 ? -8.954 14.141 17.038 1.00 95.56 94 LYS A N 1
ATOM 655 C CA . LYS A 1 94 ? -10.150 14.763 16.470 1.00 95.56 94 LYS A CA 1
ATOM 656 C C . LYS A 1 94 ? -10.044 14.748 14.942 1.00 95.56 94 LYS A C 1
ATOM 658 O O . LYS A 1 94 ? -9.318 15.567 14.378 1.00 95.56 94 LYS A O 1
ATOM 663 N N . ALA A 1 95 ? -10.741 13.812 14.305 1.00 96.00 95 ALA A N 1
ATOM 664 C CA . ALA A 1 95 ? -10.745 13.640 12.855 1.00 96.00 95 ALA A CA 1
ATOM 665 C C . ALA A 1 95 ? -11.914 14.369 12.168 1.00 96.00 95 ALA A C 1
ATOM 667 O O . ALA A 1 95 ? -12.941 14.644 12.795 1.00 96.00 95 ALA A O 1
ATOM 668 N N . SER A 1 96 ? -11.743 14.700 10.886 1.00 96.31 96 SER A N 1
ATOM 669 C CA . SER A 1 96 ? -12.853 15.042 9.988 1.00 96.31 96 SER A CA 1
ATOM 670 C C . SER A 1 96 ? -13.570 13.773 9.513 1.00 96.31 96 SER A C 1
ATOM 672 O O . SER A 1 96 ? -13.128 12.666 9.807 1.00 96.31 96 SER A O 1
ATOM 674 N N . ASN A 1 97 ? -14.674 13.931 8.778 1.00 93.94 97 ASN A N 1
ATOM 675 C CA . ASN A 1 97 ? -15.365 12.832 8.108 1.00 93.94 97 ASN A CA 1
ATOM 676 C C . ASN A 1 97 ? -15.480 13.140 6.596 1.00 93.94 97 ASN A C 1
ATOM 678 O O . ASN A 1 97 ? -16.271 14.022 6.249 1.00 93.94 97 ASN A O 1
ATOM 682 N N . PRO A 1 98 ? -14.703 12.483 5.713 1.00 94.12 98 PRO A N 1
ATOM 683 C CA . PRO A 1 98 ? -13.678 11.475 6.013 1.00 94.12 98 PRO A CA 1
ATOM 684 C C . PRO A 1 98 ? -12.435 12.066 6.718 1.00 94.12 98 PRO A C 1
ATOM 686 O O . PRO A 1 98 ? -12.205 13.282 6.649 1.00 94.12 98 PRO A O 1
ATOM 689 N N . PRO A 1 99 ? -11.632 11.245 7.422 1.00 96.56 99 PRO A N 1
ATOM 690 C CA . PRO A 1 99 ? -10.349 11.671 7.980 1.00 96.56 99 PRO A CA 1
ATOM 691 C C . PRO A 1 99 ? -9.362 12.127 6.900 1.00 96.56 99 PRO A C 1
ATOM 693 O O . PRO A 1 99 ? -9.296 11.544 5.824 1.00 96.56 99 PRO A O 1
ATOM 696 N N . THR A 1 100 ? -8.544 13.139 7.195 1.00 96.31 100 THR A N 1
ATOM 697 C CA . THR A 1 100 ? -7.446 13.534 6.295 1.00 96.31 100 THR A 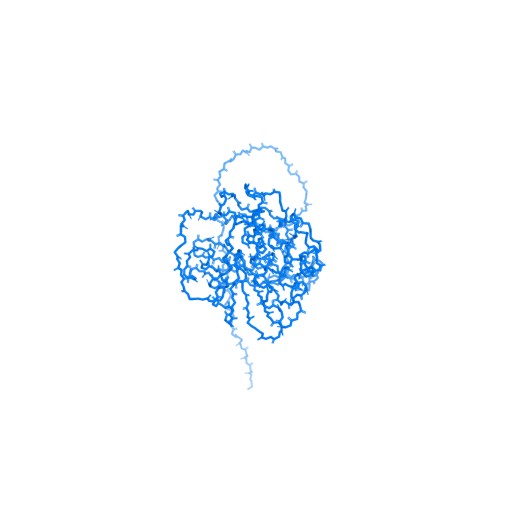CA 1
ATOM 698 C C . THR A 1 100 ? -6.262 12.570 6.392 1.00 96.31 100 THR A C 1
ATOM 700 O O . THR A 1 100 ? -6.061 11.940 7.432 1.00 96.31 100 THR A O 1
ATOM 703 N N . GLU A 1 101 ? -5.402 12.533 5.367 1.00 96.50 101 GLU A N 1
ATOM 704 C CA . GLU A 1 101 ? -4.129 11.789 5.396 1.00 96.50 101 GLU A CA 1
ATOM 705 C C . GLU A 1 101 ? -3.353 12.041 6.698 1.00 96.50 101 GLU A C 1
ATOM 707 O O . GLU A 1 101 ? -2.943 11.108 7.384 1.00 96.50 101 GLU A O 1
ATOM 712 N N . ALA A 1 102 ? -3.172 13.311 7.071 1.00 97.75 102 ALA A N 1
ATOM 713 C CA . ALA A 1 102 ? -2.412 13.671 8.263 1.00 97.75 102 ALA A CA 1
ATOM 714 C C . ALA A 1 102 ? -3.058 13.130 9.552 1.00 97.75 102 ALA A C 1
ATOM 716 O O . ALA A 1 102 ? -2.351 12.736 10.481 1.00 97.75 102 ALA A O 1
ATOM 717 N N . GLN A 1 103 ? -4.393 13.092 9.623 1.00 98.38 103 GLN A N 1
ATOM 718 C CA . GLN A 1 103 ? -5.119 12.520 10.760 1.00 98.38 103 GLN A CA 1
ATOM 719 C C . GLN A 1 103 ? -4.989 10.996 10.799 1.00 98.38 103 GLN A C 1
ATOM 721 O O . GLN A 1 103 ? -4.770 10.445 11.879 1.00 98.38 103 GLN A O 1
ATOM 726 N N . LEU A 1 104 ? -5.070 10.331 9.645 1.00 98.50 104 LEU A N 1
ATOM 727 C CA . LEU A 1 104 ? -4.884 8.886 9.523 1.00 98.50 104 LEU A CA 1
ATOM 728 C C . LEU A 1 104 ? -3.456 8.489 9.887 1.00 98.50 104 LEU A C 1
ATOM 730 O O . LEU A 1 104 ? -3.270 7.708 10.812 1.00 98.50 104 LEU A O 1
ATOM 734 N N . LYS A 1 105 ? -2.433 9.093 9.273 1.00 98.50 105 LYS A N 1
ATOM 735 C CA . LYS A 1 105 ? -1.025 8.822 9.609 1.00 98.50 105 LYS A CA 1
ATOM 736 C C . LYS A 1 105 ? -0.734 9.067 11.088 1.00 98.50 105 LYS A C 1
ATOM 738 O O . LYS A 1 105 ? -0.028 8.280 11.714 1.00 98.50 105 LYS A O 1
ATOM 743 N N . LYS A 1 106 ? -1.326 10.108 11.688 1.00 98.56 106 LYS A N 1
ATOM 744 C CA . LYS A 1 106 ? -1.227 10.341 13.135 1.00 98.56 106 LYS A CA 1
ATOM 745 C C . LYS A 1 106 ? -1.883 9.220 13.949 1.00 98.56 106 LYS A C 1
ATOM 747 O O . LYS A 1 106 ? -1.309 8.811 14.953 1.00 98.56 106 LYS A O 1
ATOM 752 N N . TYR A 1 107 ? -3.054 8.732 13.537 1.00 98.69 107 TYR A N 1
ATOM 753 C CA . TYR A 1 107 ? -3.759 7.633 14.204 1.00 98.69 107 TYR A CA 1
ATOM 754 C C . TYR A 1 107 ? -2.999 6.322 14.103 1.00 98.69 107 TYR A C 1
ATOM 756 O O . TYR A 1 107 ? -2.705 5.711 15.129 1.00 98.69 107 TYR A O 1
ATOM 764 N N . PHE A 1 108 ? -2.578 5.950 12.900 1.00 98.62 108 PHE A N 1
ATOM 765 C CA . PHE A 1 108 ? -1.789 4.748 12.685 1.00 98.62 108 PHE A CA 1
ATOM 766 C C . PHE A 1 108 ? -0.430 4.815 13.395 1.00 98.62 108 PHE A C 1
ATOM 768 O O . PHE A 1 108 ? 0.020 3.828 13.974 1.00 98.62 108 PHE A O 1
ATOM 775 N N . GLY A 1 109 ? 0.168 6.006 13.485 1.00 98.50 109 GLY A N 1
ATOM 776 C CA . GLY A 1 109 ? 1.375 6.259 14.272 1.00 98.50 109 GLY A CA 1
ATOM 777 C C . GLY A 1 109 ? 1.251 5.931 15.764 1.00 98.50 109 GLY A C 1
ATOM 778 O O . GLY A 1 109 ? 2.259 5.628 16.402 1.00 98.50 109 GLY A O 1
ATOM 779 N N . THR A 1 110 ? 0.038 5.913 16.334 1.00 98.12 110 THR A N 1
ATOM 780 C CA . THR A 1 110 ? -0.169 5.496 17.735 1.00 98.12 110 THR A CA 1
ATOM 781 C C . THR A 1 110 ? 0.130 4.009 17.966 1.00 98.12 110 THR A C 1
ATOM 783 O O . THR A 1 110 ? 0.459 3.614 19.086 1.00 98.12 110 THR A O 1
ATOM 786 N N . PHE A 1 111 ? 0.117 3.197 16.903 1.00 97.88 111 PHE A N 1
ATOM 787 C CA . PHE A 1 111 ? 0.453 1.774 16.943 1.00 97.88 111 PHE A CA 1
ATOM 788 C C . PHE A 1 111 ? 1.941 1.492 16.704 1.00 97.88 111 PHE A C 1
ATOM 790 O O . PHE A 1 111 ? 2.331 0.326 16.728 1.00 97.88 111 PHE A O 1
ATOM 797 N N . ASN A 1 112 ? 2.792 2.514 16.513 1.00 97.12 112 ASN A N 1
ATOM 798 C CA . ASN A 1 112 ? 4.224 2.337 16.242 1.00 97.12 112 ASN A CA 1
ATOM 799 C C . ASN A 1 112 ? 5.025 1.912 17.486 1.00 97.12 112 ASN A C 1
ATOM 801 O O . ASN A 1 112 ? 5.861 2.634 18.027 1.00 97.12 112 ASN A O 1
ATOM 805 N N . ASN A 1 113 ? 4.735 0.708 17.964 1.00 94.25 113 ASN A N 1
ATOM 806 C CA . ASN A 1 113 ? 5.469 -0.021 18.980 1.00 94.25 113 ASN A CA 1
ATOM 807 C C . ASN A 1 113 ? 5.103 -1.511 18.879 1.00 94.25 113 ASN A C 1
ATOM 809 O O . ASN A 1 113 ? 3.992 -1.864 18.492 1.00 94.25 113 ASN A O 1
ATOM 813 N N . ALA A 1 114 ? 6.015 -2.397 19.278 1.00 92.31 114 ALA A N 1
ATOM 814 C CA . ALA A 1 114 ? 5.847 -3.839 19.072 1.00 92.31 114 ALA A CA 1
ATOM 815 C C . ALA A 1 114 ? 4.602 -4.448 19.747 1.00 92.31 114 ALA A C 1
ATOM 817 O O . ALA A 1 114 ? 4.082 -5.447 19.267 1.00 92.31 114 ALA A O 1
ATOM 818 N N . LYS A 1 115 ? 4.104 -3.856 20.841 1.00 93.06 115 LYS A N 1
ATOM 819 C CA . LYS A 1 115 ? 2.947 -4.385 21.579 1.00 93.06 115 LYS A CA 1
ATOM 820 C C . LYS A 1 115 ? 1.617 -4.101 20.879 1.00 93.06 115 LYS A C 1
ATOM 822 O O . LYS A 1 115 ? 0.674 -4.868 21.040 1.00 93.06 115 LYS A O 1
ATOM 827 N N . HIS A 1 116 ? 1.537 -2.991 20.152 1.00 93.94 116 HIS A N 1
ATOM 828 C CA . HIS A 1 116 ? 0.290 -2.498 19.570 1.00 93.94 116 HIS A CA 1
ATOM 829 C C . HIS A 1 116 ? 0.266 -2.564 18.043 1.00 93.94 116 HIS A C 1
ATOM 831 O O . HIS A 1 116 ? -0.805 -2.438 17.461 1.00 93.94 116 HIS A O 1
ATOM 837 N N . ARG A 1 117 ? 1.410 -2.804 17.390 1.00 95.19 117 ARG A N 1
ATOM 838 C CA . ARG A 1 117 ? 1.533 -2.749 15.930 1.00 95.19 117 ARG A CA 1
ATOM 839 C C . ARG A 1 117 ? 0.545 -3.649 15.188 1.00 95.19 117 ARG A C 1
ATOM 841 O O . ARG A 1 117 ? -0.054 -3.196 14.222 1.00 95.19 117 ARG A O 1
ATOM 848 N N . SER A 1 118 ? 0.308 -4.871 15.667 1.00 95.38 118 SER A N 1
ATOM 849 C CA . SER A 1 118 ? -0.654 -5.788 15.037 1.00 95.38 118 SER A CA 1
ATOM 850 C C . SER A 1 118 ? -2.090 -5.258 15.030 1.00 95.38 118 SER A C 1
ATOM 852 O O . SER A 1 118 ? -2.836 -5.575 14.114 1.00 95.38 118 SER A O 1
ATOM 854 N N . GLN A 1 119 ? -2.465 -4.403 15.987 1.00 96.56 119 GLN A N 1
ATOM 855 C CA . GLN A 1 119 ? -3.794 -3.778 16.028 1.00 96.56 119 GLN A CA 1
ATOM 856 C C . GLN A 1 119 ? -4.009 -2.820 14.848 1.00 96.56 119 GLN A C 1
ATOM 858 O O . GLN A 1 119 ? -5.147 -2.563 14.468 1.00 96.56 119 GLN A O 1
ATOM 863 N N . ALA A 1 120 ? -2.930 -2.303 14.248 1.00 97.88 120 ALA A N 1
ATOM 864 C CA . ALA A 1 120 ? -3.026 -1.454 13.069 1.00 97.88 120 ALA A CA 1
ATOM 865 C C . ALA A 1 120 ? -3.573 -2.208 11.849 1.00 97.88 120 ALA A C 1
ATOM 867 O O . ALA A 1 120 ? -4.212 -1.580 11.012 1.00 97.88 120 ALA A O 1
ATOM 868 N N . LEU A 1 121 ? -3.362 -3.528 11.753 1.00 97.62 121 LEU A N 1
ATOM 869 C CA . LEU A 1 121 ? -3.888 -4.343 10.652 1.00 97.62 121 LEU A CA 1
ATOM 870 C C . LEU A 1 121 ? -5.423 -4.338 10.663 1.00 97.62 121 LEU A C 1
ATOM 872 O O . LEU A 1 121 ? -6.050 -4.036 9.651 1.00 97.62 121 LEU A O 1
ATOM 876 N N . ASP A 1 122 ? -6.017 -4.554 11.838 1.00 97.06 122 ASP A N 1
ATOM 877 C CA . ASP A 1 122 ? -7.471 -4.518 12.028 1.00 97.06 122 ASP A CA 1
ATOM 878 C C . ASP A 1 122 ? -8.022 -3.117 11.738 1.00 97.06 122 ASP A C 1
ATOM 880 O O . ASP A 1 122 ? -9.027 -2.961 11.049 1.00 97.06 122 ASP A O 1
ATOM 884 N N . LYS A 1 123 ? -7.325 -2.070 12.206 1.00 98.19 123 LYS A N 1
ATOM 885 C CA . LYS A 1 123 ? -7.722 -0.675 11.951 1.00 98.19 123 LYS A CA 1
ATOM 886 C C . LYS A 1 123 ? -7.594 -0.261 10.495 1.00 98.19 123 LYS A C 1
ATOM 888 O O . LYS A 1 123 ? -8.368 0.585 10.056 1.00 98.19 123 LYS A O 1
ATOM 893 N N . PHE A 1 124 ? -6.661 -0.843 9.750 1.00 98.44 124 PHE A N 1
ATOM 894 C CA . PHE A 1 124 ? -6.603 -0.662 8.308 1.00 98.44 124 PHE A CA 1
ATOM 895 C C . PHE A 1 124 ? -7.843 -1.251 7.640 1.00 98.44 124 PHE A C 1
ATOM 897 O O . PHE A 1 124 ? -8.523 -0.528 6.922 1.00 98.44 124 PHE A O 1
ATOM 904 N N . GLN A 1 125 ? -8.186 -2.506 7.934 1.00 97.56 125 GLN A N 1
ATOM 905 C CA . GLN A 1 125 ? -9.370 -3.146 7.358 1.00 97.56 125 GLN A CA 1
ATOM 906 C C . GLN A 1 125 ? -10.662 -2.392 7.724 1.00 97.56 125 GLN A C 1
ATOM 908 O O . GLN A 1 125 ? -11.474 -2.107 6.847 1.00 97.56 125 GLN A O 1
ATOM 913 N N . GLU A 1 126 ? -10.820 -1.972 8.986 1.00 97.25 126 GLU A N 1
ATOM 914 C CA . GLU A 1 126 ? -11.955 -1.141 9.420 1.00 97.25 126 GLU A CA 1
ATOM 915 C C . GLU A 1 126 ? -12.046 0.184 8.642 1.00 97.25 126 GLU A C 1
ATOM 917 O O . GLU A 1 126 ? -13.134 0.581 8.227 1.00 97.25 126 GLU A O 1
ATOM 922 N N . TYR A 1 127 ? -10.920 0.878 8.440 1.00 97.81 127 TYR A N 1
ATOM 923 C CA . TYR A 1 127 ? -10.879 2.126 7.674 1.00 97.81 127 TYR A CA 1
ATOM 924 C C . TYR A 1 127 ? -11.243 1.902 6.206 1.00 97.81 127 TYR A C 1
ATOM 926 O O . TYR A 1 127 ? -12.113 2.595 5.673 1.00 97.81 127 TYR A O 1
ATOM 934 N N . SER A 1 128 ? -10.585 0.931 5.572 1.00 96.56 128 SER A N 1
ATOM 935 C CA . SER A 1 128 ? -10.776 0.577 4.169 1.00 96.56 128 SER A CA 1
ATOM 936 C C . SER A 1 128 ? -12.240 0.249 3.894 1.00 96.56 128 SER A C 1
ATOM 938 O O . SER A 1 128 ? -12.839 0.854 3.015 1.00 96.56 128 SER A O 1
ATOM 940 N N . GLN A 1 129 ? -12.867 -0.590 4.716 1.00 95.25 129 GLN A N 1
ATOM 941 C CA . GLN A 1 129 ? -14.270 -0.978 4.538 1.00 95.25 129 GLN A CA 1
ATOM 942 C C . GLN A 1 129 ? -15.259 0.164 4.823 1.00 95.25 129 GLN A C 1
ATOM 944 O O . GLN A 1 129 ? -16.281 0.285 4.148 1.00 95.25 129 GLN A O 1
ATOM 949 N N . ALA A 1 130 ? -14.959 1.034 5.794 1.00 96.19 130 ALA A N 1
ATOM 950 C CA . ALA A 1 130 ? -15.840 2.143 6.157 1.00 96.19 130 ALA A CA 1
ATOM 951 C C . ALA A 1 130 ? -15.828 3.296 5.136 1.00 96.19 130 ALA A C 1
ATOM 953 O O . ALA A 1 130 ? -16.837 3.991 4.971 1.00 96.19 130 ALA A O 1
ATOM 954 N N . PHE A 1 131 ? -14.692 3.541 4.481 1.00 96.50 131 PHE A N 1
ATOM 955 C CA . PHE A 1 131 ? -14.482 4.732 3.651 1.00 96.50 131 PHE A CA 1
ATOM 956 C C . PHE A 1 131 ? -14.230 4.444 2.177 1.00 96.50 131 PHE A C 1
ATOM 958 O O . PHE A 1 131 ? -14.331 5.381 1.385 1.00 96.50 131 PHE A O 1
ATOM 965 N N . HIS A 1 132 ? -13.961 3.193 1.807 1.00 95.31 132 HIS A N 1
ATOM 966 C CA . HIS A 1 132 ? -13.623 2.798 0.444 1.00 95.31 132 HIS A CA 1
ATOM 967 C C . HIS A 1 132 ? -14.452 1.597 -0.014 1.00 95.31 132 HIS A C 1
ATOM 969 O O . HIS A 1 132 ? -14.969 0.813 0.786 1.00 95.31 132 HIS A O 1
ATOM 975 N N . VAL A 1 133 ? -14.613 1.485 -1.324 1.00 93.75 133 VAL A N 1
ATOM 976 C CA . VAL A 1 133 ? -15.240 0.351 -2.000 1.00 93.75 133 VAL A CA 1
ATOM 977 C C . VAL A 1 133 ? -14.429 0.014 -3.238 1.00 93.75 133 VAL A C 1
ATOM 979 O O . VAL A 1 133 ? -13.889 0.917 -3.879 1.00 93.75 133 VAL A O 1
ATOM 982 N N . HIS A 1 134 ? -14.332 -1.273 -3.556 1.00 93.12 134 HIS A N 1
ATOM 983 C CA . HIS A 1 134 ? -13.617 -1.700 -4.747 1.00 93.12 134 HIS A CA 1
ATOM 984 C C . HIS A 1 134 ? -14.399 -1.337 -6.019 1.00 93.12 134 HIS A C 1
ATOM 986 O O . HIS A 1 134 ? -15.619 -1.506 -6.050 1.00 93.12 134 HIS A O 1
ATOM 992 N N . GLU A 1 135 ? -13.727 -0.877 -7.079 1.00 90.94 135 GLU A N 1
ATOM 993 C CA . GLU A 1 135 ? -14.377 -0.464 -8.335 1.00 90.94 135 GLU A CA 1
ATOM 994 C C . GLU A 1 135 ? -15.267 -1.569 -8.933 1.00 90.94 135 GLU A C 1
ATOM 996 O O . GLU A 1 135 ? -16.432 -1.305 -9.251 1.00 90.94 135 GLU A O 1
ATOM 1001 N N . ALA A 1 136 ? -14.798 -2.823 -8.901 1.00 86.06 136 ALA A N 1
ATOM 1002 C CA . ALA A 1 136 ? -15.537 -3.994 -9.364 1.00 86.06 136 ALA A CA 1
ATOM 1003 C C . ALA A 1 136 ? -16.908 -4.193 -8.688 1.00 86.06 136 ALA A C 1
ATOM 1005 O O . ALA A 1 136 ? -17.802 -4.799 -9.277 1.00 86.06 136 ALA A O 1
ATOM 1006 N N . GLU A 1 137 ? -17.112 -3.680 -7.468 1.00 83.81 137 GLU A N 1
ATOM 1007 C CA . GLU A 1 137 ? -18.406 -3.741 -6.768 1.00 83.81 137 GLU A CA 1
ATOM 1008 C C . GLU A 1 137 ? -19.398 -2.671 -7.247 1.00 83.81 137 GLU A C 1
ATOM 1010 O O . GLU A 1 137 ? -20.580 -2.707 -6.906 1.00 83.81 137 GLU A O 1
ATOM 1015 N N . THR A 1 138 ? -18.924 -1.698 -8.020 1.00 82.06 138 THR A N 1
ATOM 1016 C CA . THR A 1 138 ? -19.683 -0.503 -8.408 1.00 82.06 138 THR A CA 1
ATOM 1017 C C . THR A 1 138 ? -20.049 -0.477 -9.892 1.00 82.06 138 THR A C 1
ATOM 1019 O O . THR A 1 138 ? -20.890 0.326 -10.297 1.00 82.06 138 THR A O 1
ATOM 1022 N N . GLY A 1 139 ? -19.440 -1.351 -10.703 1.00 77.69 139 GLY A N 1
ATOM 1023 C CA . GLY A 1 139 ? -19.555 -1.320 -12.164 1.00 77.69 139 GLY A CA 1
ATOM 1024 C C . GLY A 1 139 ? -18.876 -0.101 -12.801 1.00 77.69 139 GLY A C 1
ATOM 1025 O O . GLY A 1 139 ? -19.192 0.243 -13.941 1.00 77.69 139 GLY A O 1
ATOM 1026 N N . HIS A 1 140 ? -17.998 0.573 -12.051 1.00 75.38 140 HIS A N 1
ATOM 1027 C CA . HIS A 1 140 ? -17.117 1.615 -12.562 1.00 75.38 140 HIS A CA 1
ATOM 1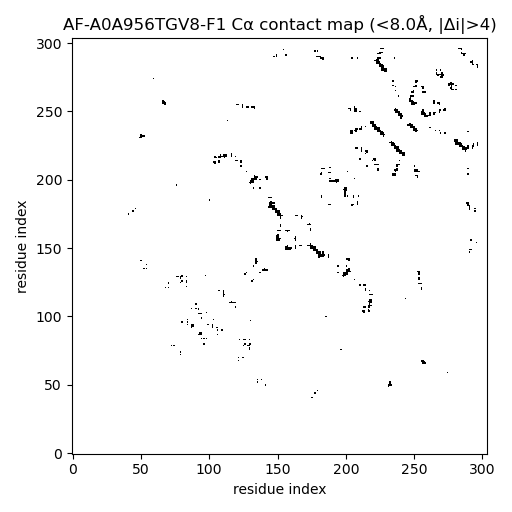028 C C . HIS A 1 140 ? -15.996 0.986 -13.406 1.00 75.38 140 HIS A C 1
ATOM 1030 O O . HIS A 1 140 ? -15.816 -0.227 -13.388 1.00 75.38 140 HIS A O 1
ATOM 1036 N N . GLY A 1 141 ? -15.301 1.795 -14.206 1.00 72.25 141 GLY A N 1
ATOM 1037 C CA . GLY A 1 141 ? -14.033 1.371 -14.808 1.00 72.25 141 GLY A CA 1
ATOM 1038 C C . GLY A 1 141 ? -12.868 1.581 -13.840 1.00 72.25 141 GLY A C 1
ATOM 1039 O O . GLY A 1 141 ? -13.061 2.154 -12.763 1.00 72.25 141 GLY A O 1
ATOM 1040 N N . ASP A 1 142 ? -11.673 1.176 -14.262 1.00 75.69 142 ASP A N 1
ATOM 1041 C CA . ASP A 1 142 ? -10.426 1.381 -13.517 1.00 75.69 142 ASP A CA 1
ATOM 1042 C C . ASP A 1 142 ? -10.258 2.836 -13.047 1.00 75.69 142 ASP A C 1
ATOM 1044 O O . ASP A 1 142 ? -10.743 3.784 -13.681 1.00 75.69 142 ASP A O 1
ATOM 1048 N N . VAL A 1 143 ? -9.575 3.019 -11.915 1.00 84.81 143 VAL A N 1
ATOM 1049 C CA . VAL A 1 143 ? -9.381 4.342 -11.321 1.00 84.81 143 VAL A CA 1
ATOM 1050 C C . VAL A 1 143 ? -8.211 5.044 -12.006 1.00 84.81 143 VAL A C 1
ATOM 1052 O O . VAL A 1 143 ? -7.112 4.511 -12.127 1.00 84.81 143 VAL A O 1
ATOM 1055 N N . GLU A 1 144 ? -8.428 6.282 -12.453 1.00 86.75 144 GLU A N 1
ATOM 1056 C CA . GLU A 1 144 ? -7.353 7.071 -13.054 1.00 86.75 144 GLU A CA 1
ATOM 1057 C C . GLU A 1 144 ? -6.390 7.603 -11.986 1.00 86.75 144 GLU A C 1
ATOM 1059 O O . GLU A 1 144 ? -6.780 8.338 -11.070 1.00 86.75 144 GLU A O 1
ATOM 1064 N N . TYR A 1 145 ? -5.103 7.299 -12.156 1.00 87.62 145 TYR A N 1
ATOM 1065 C CA . TYR A 1 145 ? -4.047 7.731 -11.250 1.00 87.62 145 TYR A CA 1
ATOM 1066 C C . TYR A 1 145 ? -3.058 8.710 -11.871 1.00 87.62 145 TYR A C 1
ATOM 1068 O O . TYR A 1 145 ? -2.781 8.708 -13.072 1.00 87.62 145 TYR A O 1
ATOM 1076 N N . SER A 1 146 ? -2.493 9.568 -11.018 1.00 86.06 146 SER A N 1
ATOM 1077 C CA . SER A 1 146 ? -1.408 10.461 -11.415 1.00 86.06 146 SER A CA 1
ATOM 1078 C C . SER A 1 146 ? -0.175 9.645 -11.842 1.00 86.06 146 SER A C 1
ATOM 1080 O O . SER A 1 146 ? 0.225 8.731 -11.120 1.00 86.06 146 SER A O 1
ATOM 1082 N N . PRO A 1 147 ? 0.481 9.975 -12.972 1.00 84.06 147 PRO A N 1
ATOM 1083 C CA . PRO A 1 147 ? 1.636 9.217 -13.433 1.00 84.06 147 PRO A CA 1
ATOM 1084 C C . PRO A 1 147 ? 2.866 9.424 -12.544 1.00 84.06 147 PRO A C 1
ATOM 1086 O O . PRO A 1 147 ? 3.219 10.551 -12.186 1.00 84.06 147 PRO A O 1
ATOM 1089 N N . GLU A 1 148 ? 3.577 8.333 -12.272 1.00 86.25 148 GLU A N 1
ATOM 1090 C CA . GLU A 1 148 ? 4.918 8.318 -11.696 1.00 86.25 148 GLU A CA 1
ATOM 1091 C C . GLU A 1 148 ? 5.952 8.091 -12.809 1.00 86.25 148 GLU A C 1
ATOM 1093 O O . GLU A 1 148 ? 5.936 7.076 -13.510 1.00 86.25 148 GLU A O 1
ATOM 1098 N N . THR A 1 149 ? 6.889 9.030 -12.963 1.00 87.81 149 THR A N 1
ATOM 1099 C CA . THR A 1 149 ? 8.010 8.888 -13.901 1.00 87.81 149 THR A CA 1
ATOM 1100 C C . THR A 1 149 ? 9.188 8.184 -13.236 1.00 87.81 149 THR A C 1
ATOM 1102 O O . THR A 1 149 ? 9.782 8.683 -12.278 1.00 87.81 149 THR A O 1
ATOM 1105 N N . ASN A 1 150 ? 9.581 7.053 -13.810 1.00 89.06 150 ASN A N 1
ATOM 1106 C CA . ASN A 1 150 ? 10.721 6.250 -13.407 1.00 89.06 150 ASN A CA 1
ATOM 1107 C C . ASN A 1 150 ? 11.849 6.316 -14.445 1.00 89.06 150 ASN A C 1
ATOM 1109 O O . ASN A 1 150 ? 11.614 6.355 -15.648 1.00 89.06 150 ASN A O 1
ATOM 1113 N N . TYR A 1 151 ? 13.097 6.299 -13.972 1.00 93.00 151 TYR A N 1
ATOM 1114 C CA . TYR A 1 151 ? 14.292 6.362 -14.819 1.00 93.00 151 TYR A CA 1
ATOM 1115 C C . TYR A 1 151 ? 15.073 5.053 -14.716 1.00 93.00 151 TYR A C 1
ATOM 1117 O O . TYR A 1 151 ? 15.411 4.629 -13.606 1.00 93.00 151 TYR A O 1
ATOM 1125 N N . MET A 1 152 ? 15.382 4.411 -15.841 1.00 93.06 152 MET A N 1
ATOM 1126 C CA . MET A 1 152 ? 15.950 3.061 -15.870 1.00 93.06 152 MET A CA 1
ATOM 1127 C C . MET A 1 152 ? 17.191 2.942 -16.750 1.00 93.06 152 MET A C 1
ATOM 1129 O O . MET A 1 152 ? 17.257 3.508 -17.829 1.00 93.06 152 MET A O 1
ATOM 1133 N N . LEU A 1 153 ? 18.170 2.150 -16.311 1.00 92.06 153 LEU A N 1
ATOM 1134 C CA . LEU A 1 153 ? 19.283 1.678 -17.142 1.00 92.06 153 LEU A CA 1
ATOM 1135 C C . LEU A 1 153 ? 19.321 0.151 -17.063 1.00 92.06 153 LEU A C 1
ATOM 1137 O O . LEU A 1 153 ? 19.680 -0.409 -16.019 1.00 92.06 153 LEU A O 1
ATOM 1141 N N . GLY A 1 154 ? 18.917 -0.524 -18.141 1.00 87.81 154 GLY A N 1
ATOM 1142 C CA . GLY A 1 154 ? 18.616 -1.956 -18.091 1.00 87.81 154 GLY A CA 1
ATOM 1143 C C . GLY A 1 154 ? 17.540 -2.237 -17.035 1.00 87.81 154 GLY A C 1
ATOM 1144 O O . GLY A 1 154 ? 16.534 -1.547 -16.977 1.00 87.81 154 GLY A O 1
ATOM 1145 N N . ASN A 1 155 ? 17.783 -3.186 -16.125 1.00 85.69 155 ASN A N 1
ATOM 1146 C CA . ASN A 1 155 ? 16.813 -3.573 -15.082 1.00 85.69 155 ASN A CA 1
ATOM 1147 C C . ASN A 1 155 ? 16.947 -2.783 -13.761 1.00 85.69 155 ASN A C 1
ATOM 1149 O O . ASN A 1 155 ? 16.446 -3.213 -12.713 1.00 85.69 155 ASN A O 1
ATOM 1153 N N . LYS A 1 156 ? 17.676 -1.658 -13.774 1.00 90.81 156 LYS A N 1
ATOM 1154 C CA . LYS A 1 156 ? 17.958 -0.853 -12.581 1.00 90.81 156 LYS A CA 1
ATOM 1155 C C . LYS A 1 156 ? 17.241 0.492 -12.632 1.00 90.81 156 LYS A C 1
ATOM 1157 O O . LYS A 1 156 ? 17.466 1.263 -13.558 1.00 90.81 156 LYS A O 1
ATOM 1162 N N . PHE A 1 157 ? 16.485 0.793 -11.578 1.00 91.94 157 PHE A N 1
ATOM 1163 C CA . PHE A 1 157 ? 15.850 2.093 -11.366 1.00 91.94 157 PHE A CA 1
ATOM 1164 C C . PHE A 1 157 ? 16.807 3.119 -10.756 1.00 91.94 157 PHE A C 1
ATOM 1166 O O . PHE A 1 157 ? 17.707 2.791 -9.973 1.00 91.94 157 PHE A O 1
ATOM 1173 N N . TYR A 1 158 ? 16.557 4.378 -11.090 1.00 91.06 158 TYR A N 1
ATOM 1174 C CA . TYR A 1 158 ? 17.255 5.553 -10.603 1.00 91.06 158 TYR A CA 1
ATOM 1175 C C . TYR A 1 158 ? 16.243 6.549 -10.047 1.00 91.06 158 TYR A C 1
ATOM 1177 O O . TYR A 1 158 ? 15.144 6.712 -10.568 1.00 91.06 158 TYR A O 1
ATOM 1185 N N . ASN A 1 159 ? 16.633 7.230 -8.971 1.00 85.81 159 ASN A N 1
ATOM 1186 C CA . ASN A 1 159 ? 15.760 8.173 -8.267 1.00 85.81 159 ASN A CA 1
ATOM 1187 C C . ASN A 1 159 ? 15.678 9.547 -8.952 1.00 85.81 159 ASN A C 1
ATOM 1189 O O . ASN A 1 159 ? 14.967 10.419 -8.468 1.00 85.81 159 ASN A O 1
ATOM 1193 N N . SER A 1 160 ? 16.443 9.767 -10.024 1.00 92.19 160 SER A N 1
ATOM 1194 C CA . SER A 1 160 ? 16.371 10.981 -10.832 1.00 92.19 160 SER A CA 1
ATOM 1195 C C . SER A 1 160 ? 16.927 10.745 -12.234 1.00 92.19 160 SER A C 1
ATOM 1197 O O . SER A 1 160 ? 17.737 9.831 -12.450 1.00 92.19 160 SER A O 1
ATOM 1199 N N . LYS A 1 161 ? 16.535 11.622 -13.159 1.00 94.88 161 LYS A N 1
ATOM 1200 C CA . LYS A 1 161 ? 17.047 11.668 -14.527 1.00 94.88 161 LYS A CA 1
ATOM 1201 C C . LYS A 1 161 ? 18.563 11.818 -14.561 1.00 94.88 161 LYS A C 1
ATOM 1203 O O . LYS A 1 161 ? 19.252 11.058 -15.231 1.00 94.88 161 LYS A O 1
ATOM 1208 N N . GLU A 1 162 ? 19.103 12.736 -13.765 1.00 96.25 162 GLU A N 1
ATOM 1209 C CA . GLU A 1 162 ? 20.539 13.023 -13.712 1.00 96.25 162 GLU A CA 1
ATOM 1210 C C . GLU A 1 162 ? 21.333 11.804 -13.227 1.00 96.25 162 GLU A C 1
ATOM 1212 O O . GLU A 1 162 ? 22.443 11.537 -13.696 1.00 96.25 162 GLU A O 1
ATOM 1217 N N . ALA A 1 163 ? 20.775 11.042 -12.281 1.00 95.75 163 ALA A N 1
ATOM 1218 C CA . ALA A 1 163 ? 21.399 9.823 -11.787 1.00 95.75 163 ALA A CA 1
ATOM 1219 C C . ALA A 1 163 ? 21.424 8.722 -12.861 1.00 95.75 163 ALA A C 1
ATOM 1221 O O . ALA A 1 163 ? 22.447 8.039 -12.995 1.00 95.75 163 ALA A O 1
ATOM 1222 N N . ALA A 1 164 ? 20.338 8.576 -13.630 1.00 95.44 164 ALA A N 1
ATOM 1223 C CA . ALA A 1 164 ? 20.268 7.656 -14.762 1.00 95.44 164 ALA A CA 1
ATOM 1224 C C . ALA A 1 164 ? 21.246 8.066 -15.871 1.00 95.44 164 ALA A C 1
ATOM 1226 O O . ALA A 1 164 ? 22.100 7.266 -16.246 1.00 95.44 164 ALA A O 1
ATOM 1227 N N . GLU A 1 165 ? 21.223 9.329 -16.306 1.00 96.69 165 GLU A N 1
ATOM 1228 C CA . GLU A 1 165 ? 22.127 9.884 -17.323 1.00 96.69 165 GLU A CA 1
ATOM 1229 C C . GLU A 1 165 ? 23.600 9.701 -16.948 1.00 96.69 165 GLU A C 1
ATOM 1231 O O . GLU A 1 165 ? 24.418 9.255 -17.755 1.00 96.69 165 GLU A O 1
ATOM 1236 N N . LYS A 1 166 ? 23.963 9.990 -15.694 1.00 96.88 166 LYS A N 1
ATOM 1237 C CA . LYS A 1 166 ? 25.333 9.795 -15.208 1.00 96.88 166 LYS A CA 1
ATOM 1238 C C . LYS A 1 166 ? 25.760 8.329 -15.281 1.00 96.88 166 LYS A C 1
ATOM 1240 O O . LYS A 1 166 ? 26.907 8.041 -15.633 1.00 96.88 166 LYS A O 1
ATOM 1245 N N . ALA A 1 167 ? 24.874 7.403 -14.923 1.00 96.12 167 ALA A N 1
ATOM 1246 C CA . ALA A 1 167 ? 25.170 5.979 -14.990 1.00 96.12 167 ALA A CA 1
ATOM 1247 C C . ALA A 1 167 ? 25.242 5.471 -16.436 1.00 96.12 167 ALA A C 1
ATOM 1249 O O . ALA A 1 167 ? 26.172 4.737 -16.763 1.00 96.12 167 ALA A O 1
ATOM 1250 N N . ALA A 1 168 ? 24.324 5.920 -17.288 1.00 96.44 168 ALA A N 1
ATOM 1251 C CA . ALA A 1 168 ? 24.254 5.625 -18.713 1.00 96.44 168 ALA A CA 1
ATOM 1252 C C . ALA A 1 168 ? 25.532 6.060 -19.440 1.00 96.44 168 ALA A C 1
ATOM 1254 O O . ALA A 1 168 ? 26.181 5.253 -20.103 1.00 96.44 168 ALA A O 1
ATOM 1255 N N . ASN A 1 169 ? 25.979 7.297 -19.202 1.00 96.69 169 ASN A N 1
ATOM 1256 C CA . ASN A 1 169 ? 27.226 7.831 -19.752 1.00 96.69 169 ASN A CA 1
ATOM 1257 C C . ASN A 1 169 ? 28.449 7.018 -19.308 1.00 96.69 169 ASN A C 1
ATOM 1259 O O . ASN A 1 169 ? 29.334 6.732 -20.112 1.00 96.69 169 ASN A O 1
ATOM 1263 N N . LYS A 1 170 ? 28.497 6.609 -18.032 1.00 96.25 170 LYS A N 1
ATOM 1264 C CA . LYS A 1 170 ? 29.577 5.758 -17.512 1.00 96.25 170 LYS A CA 1
ATOM 1265 C C . LYS A 1 170 ? 29.560 4.359 -18.139 1.00 96.25 170 LYS A C 1
ATOM 1267 O O . LYS A 1 170 ? 30.624 3.803 -18.388 1.00 96.25 170 LYS A O 1
ATOM 1272 N N . ALA A 1 171 ? 28.375 3.790 -18.344 1.00 95.50 171 ALA A N 1
ATOM 1273 C CA . ALA A 1 171 ? 28.190 2.463 -18.923 1.00 95.50 171 ALA A CA 1
ATOM 1274 C C . ALA A 1 171 ? 28.261 2.455 -20.460 1.00 95.50 171 ALA A C 1
ATOM 1276 O O . ALA A 1 171 ? 28.334 1.379 -21.043 1.00 95.50 171 ALA A O 1
ATOM 1277 N N . GLN A 1 172 ? 28.247 3.631 -21.102 1.00 95.38 172 GLN A N 1
ATOM 1278 C CA . GLN A 1 172 ? 28.103 3.794 -22.553 1.00 95.38 172 GLN A CA 1
ATOM 1279 C C . GLN A 1 172 ? 26.865 3.061 -23.098 1.00 95.38 172 GLN A C 1
ATOM 1281 O O . GLN A 1 172 ? 26.914 2.392 -24.128 1.00 95.38 172 GLN A O 1
ATOM 1286 N N . GLN A 1 173 ? 25.752 3.175 -22.375 1.00 93.38 173 GLN A N 1
ATOM 1287 C CA . GLN A 1 173 ? 24.480 2.516 -22.673 1.00 93.38 173 GLN A CA 1
ATOM 1288 C C . GLN A 1 173 ? 23.337 3.539 -22.618 1.00 93.38 173 GLN A C 1
ATOM 1290 O O . GLN A 1 173 ? 23.438 4.492 -21.845 1.00 93.38 173 GLN A O 1
ATOM 1295 N N . PRO A 1 174 ? 22.267 3.378 -23.418 1.00 91.75 174 PRO A N 1
ATOM 1296 C CA . PRO A 1 174 ? 21.077 4.218 -23.313 1.00 91.75 174 PRO A CA 1
ATOM 1297 C C . PRO A 1 174 ? 20.313 3.927 -22.016 1.00 91.75 174 PRO A C 1
ATOM 1299 O O . PRO A 1 174 ? 20.438 2.843 -21.453 1.00 91.75 174 PRO A O 1
ATOM 1302 N N . TRP A 1 175 ? 19.518 4.894 -21.566 1.00 92.88 175 TRP A N 1
ATOM 1303 C CA . TRP A 1 175 ? 18.606 4.769 -20.431 1.00 92.88 175 TRP A CA 1
ATOM 1304 C C . TRP A 1 175 ? 17.184 5.130 -20.877 1.00 92.88 175 TRP A C 1
ATOM 1306 O O . TRP A 1 175 ? 17.020 5.854 -21.861 1.00 92.88 175 TRP A O 1
ATOM 1316 N N . ASP A 1 176 ? 16.189 4.636 -20.147 1.00 91.75 176 ASP A N 1
ATOM 1317 C CA . ASP A 1 176 ? 14.768 4.760 -20.465 1.00 91.75 176 ASP A CA 1
ATOM 1318 C C . ASP A 1 176 ? 14.024 5.582 -19.407 1.00 91.75 176 ASP A C 1
ATOM 1320 O O . ASP A 1 176 ? 14.289 5.481 -18.204 1.00 91.75 176 ASP A O 1
ATOM 1324 N N . GLU A 1 177 ? 13.074 6.390 -19.867 1.00 91.56 177 GLU A N 1
ATOM 1325 C CA . GLU A 1 177 ? 12.068 7.048 -19.037 1.00 91.56 177 GLU A CA 1
ATOM 1326 C C . GLU A 1 177 ? 10.769 6.248 -19.158 1.00 91.56 177 GLU A C 1
ATOM 1328 O O . GLU A 1 177 ? 10.259 6.066 -20.262 1.00 91.56 177 GLU A O 1
ATOM 1333 N N . VAL A 1 178 ? 10.256 5.742 -18.040 1.00 87.94 178 VAL A N 1
ATOM 1334 C CA . VAL A 1 178 ? 9.043 4.921 -17.988 1.00 87.94 178 VAL A CA 1
ATOM 1335 C C . VAL A 1 178 ? 8.027 5.641 -17.118 1.00 87.94 178 VAL A C 1
ATOM 1337 O O . VAL A 1 178 ? 8.251 5.816 -15.922 1.00 87.94 178 VAL A O 1
ATOM 1340 N N . ALA A 1 179 ? 6.926 6.084 -17.717 1.00 85.81 179 ALA A N 1
ATOM 1341 C CA . ALA A 1 179 ? 5.795 6.641 -16.987 1.00 85.81 179 ALA A CA 1
ATOM 1342 C C . ALA A 1 179 ? 4.759 5.539 -16.749 1.00 85.81 179 ALA A C 1
ATOM 1344 O O . ALA A 1 179 ? 4.383 4.851 -17.695 1.00 85.81 179 ALA A O 1
ATOM 1345 N N . SER A 1 180 ? 4.306 5.393 -15.505 1.00 83.88 180 SER A N 1
ATOM 1346 C CA . SER A 1 180 ? 3.230 4.469 -15.130 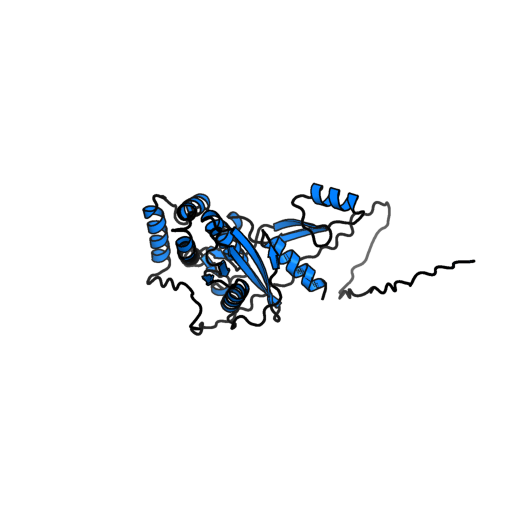1.00 83.88 180 SER A CA 1
ATOM 1347 C C . SER A 1 180 ? 2.192 5.215 -14.302 1.00 83.88 180 SER A C 1
ATOM 1349 O O . SER A 1 180 ? 2.563 5.986 -13.415 1.00 83.88 180 SER A O 1
ATOM 1351 N N . ALA A 1 181 ? 0.914 5.056 -14.637 1.00 84.75 181 ALA A N 1
ATOM 1352 C CA . ALA A 1 181 ? -0.195 5.668 -13.915 1.00 84.75 181 ALA A CA 1
ATOM 1353 C C . ALA A 1 181 ? -0.627 4.732 -12.786 1.00 84.75 181 ALA A C 1
ATOM 1355 O O . ALA A 1 181 ? -1.387 3.799 -13.006 1.00 84.75 181 ALA A O 1
ATOM 1356 N N . ASP A 1 182 ? -0.113 4.988 -11.586 1.00 87.19 182 ASP A N 1
ATOM 1357 C CA . ASP A 1 182 ? -0.339 4.166 -10.402 1.00 87.19 182 ASP A CA 1
ATOM 1358 C C . ASP A 1 182 ? -0.637 5.041 -9.193 1.00 87.19 182 ASP A C 1
ATOM 1360 O O . ASP A 1 182 ? -0.142 6.171 -9.090 1.00 87.19 182 ASP A O 1
ATOM 1364 N N . ALA A 1 183 ? -1.382 4.492 -8.233 1.00 87.44 183 ALA A N 1
ATOM 1365 C CA . ALA A 1 183 ? -1.629 5.152 -6.961 1.00 87.44 183 ALA A CA 1
ATOM 1366 C C . ALA A 1 183 ? -0.297 5.523 -6.280 1.00 87.44 183 ALA A C 1
ATOM 1368 O O . ALA A 1 183 ? 0.447 4.673 -5.782 1.00 87.44 183 ALA A O 1
ATOM 1369 N N . SER A 1 184 ? 0.006 6.822 -6.266 1.00 87.50 184 SER A N 1
ATOM 1370 C CA . SER A 1 184 ? 1.285 7.361 -5.788 1.00 87.50 184 SER A CA 1
ATOM 1371 C C . SER A 1 184 ? 1.106 8.524 -4.810 1.00 87.50 184 SER A C 1
ATOM 1373 O O . SER A 1 184 ? 2.066 8.968 -4.172 1.00 87.50 184 SER A O 1
ATOM 1375 N N . SER A 1 185 ? -0.128 9.007 -4.632 1.00 90.62 185 SER A N 1
ATOM 1376 C CA . SER A 1 185 ? -0.441 10.100 -3.722 1.00 90.62 185 SER A CA 1
ATOM 1377 C C . SER A 1 185 ? -1.807 9.955 -3.047 1.00 90.62 185 SER A C 1
ATOM 1379 O O . SER A 1 185 ? -2.747 9.373 -3.570 1.00 90.62 185 SER A O 1
ATOM 1381 N N . TRP A 1 186 ? -1.986 10.600 -1.893 1.00 90.81 186 TRP A N 1
ATOM 1382 C CA . TRP A 1 186 ? -3.303 10.676 -1.244 1.00 90.81 186 TRP A CA 1
ATOM 1383 C C . TRP A 1 186 ? -4.341 11.489 -2.018 1.00 90.81 186 TRP A C 1
ATOM 1385 O O . TRP A 1 186 ? -5.528 11.426 -1.697 1.00 90.81 186 TRP A O 1
ATOM 1395 N N . LYS A 1 187 ? -3.913 12.277 -3.008 1.00 90.00 187 LYS A N 1
ATOM 1396 C CA . LYS A 1 187 ? -4.833 12.964 -3.914 1.00 90.00 187 LYS A CA 1
ATOM 1397 C C . LYS A 1 187 ? -5.524 11.958 -4.837 1.00 90.00 187 LYS A C 1
ATOM 1399 O O . LYS A 1 187 ? -6.714 12.119 -5.073 1.00 90.00 187 LYS A O 1
ATOM 1404 N N . ASP A 1 188 ? -4.794 10.938 -5.279 1.00 86.56 188 ASP A N 1
ATOM 1405 C CA . ASP A 1 188 ? -5.309 9.834 -6.091 1.00 86.56 188 ASP A CA 1
ATOM 1406 C C . ASP A 1 188 ? -6.357 9.023 -5.305 1.00 86.56 188 ASP A C 1
ATOM 1408 O O . ASP A 1 188 ? -7.463 8.778 -5.773 1.00 86.56 188 ASP A O 1
ATOM 1412 N N . ILE A 1 189 ? -6.060 8.728 -4.035 1.00 88.25 189 ILE A N 1
ATOM 1413 C CA . ILE A 1 189 ? -6.965 7.984 -3.142 1.00 88.25 189 ILE A CA 1
ATOM 1414 C C . ILE A 1 189 ? -8.224 8.775 -2.754 1.00 88.25 189 ILE A C 1
ATOM 1416 O O . ILE A 1 189 ? -9.305 8.230 -2.548 1.00 88.25 189 ILE A O 1
ATOM 1420 N N . ASN A 1 190 ? -8.105 10.093 -2.616 1.00 83.06 190 ASN A N 1
ATOM 1421 C CA . ASN A 1 190 ? -9.241 10.955 -2.289 1.00 83.06 190 ASN A CA 1
ATOM 1422 C C . ASN A 1 190 ? -9.902 11.535 -3.545 1.00 83.06 190 ASN A C 1
ATOM 1424 O O . ASN A 1 190 ? -10.498 12.616 -3.469 1.00 83.06 190 ASN A O 1
ATOM 1428 N N . GLY A 1 191 ? -9.774 10.840 -4.681 1.00 72.56 191 GLY A N 1
ATOM 1429 C CA . GLY A 1 191 ? -10.394 11.195 -5.950 1.00 72.56 191 GLY A CA 1
ATOM 1430 C C . GLY A 1 191 ? -11.895 11.484 -5.835 1.00 72.56 191 GLY A C 1
ATOM 1431 O O . GLY A 1 191 ? -12.552 11.216 -4.819 1.00 72.56 191 GLY A O 1
ATOM 1432 N N . THR A 1 192 ? -12.443 12.099 -6.882 1.00 66.25 192 THR A N 1
ATOM 1433 C CA . THR A 1 192 ? -13.832 12.579 -6.891 1.00 66.25 192 THR A CA 1
ATOM 1434 C C . THR A 1 192 ? -14.863 11.464 -6.929 1.00 66.25 192 THR A C 1
ATOM 1436 O O . THR A 1 192 ? -16.004 11.701 -6.524 1.00 66.25 192 THR A O 1
ATOM 1439 N N . ASP A 1 193 ? -14.472 10.276 -7.381 1.00 83.62 193 ASP A N 1
ATOM 1440 C CA . ASP A 1 193 ? -15.406 9.191 -7.622 1.00 83.62 193 ASP A CA 1
ATOM 1441 C C . ASP A 1 193 ? -15.825 8.544 -6.309 1.00 83.62 193 ASP A C 1
ATOM 1443 O O . ASP A 1 193 ? -15.024 8.121 -5.467 1.00 83.62 193 ASP A O 1
ATOM 1447 N N . LYS A 1 194 ? -17.139 8.545 -6.111 1.00 88.56 194 LYS A N 1
ATOM 1448 C CA . LYS A 1 194 ? -17.782 8.054 -4.905 1.00 88.56 194 LYS A CA 1
ATOM 1449 C C . LYS A 1 194 ? -18.916 7.138 -5.277 1.00 88.56 194 LYS A C 1
ATOM 1451 O O . LYS A 1 194 ? -19.728 7.442 -6.150 1.00 88.56 194 LYS A O 1
ATOM 1456 N N . HIS A 1 195 ? -19.011 6.056 -4.532 1.00 90.62 195 HIS A N 1
ATOM 1457 C CA . HIS A 1 195 ? -20.161 5.189 -4.576 1.00 90.62 195 HIS A CA 1
ATOM 1458 C C . HIS A 1 195 ? -21.376 5.873 -3.937 1.00 90.62 195 HIS A C 1
ATOM 1460 O O . HIS A 1 195 ? -21.258 6.844 -3.181 1.00 90.62 195 HIS A O 1
ATOM 1466 N N . THR A 1 196 ? -22.576 5.363 -4.220 1.00 87.94 196 THR A N 1
ATOM 1467 C CA . THR A 1 196 ? -23.834 5.972 -3.755 1.00 87.94 196 THR A CA 1
ATOM 1468 C C . THR A 1 196 ? -23.981 6.006 -2.231 1.00 87.94 196 THR A C 1
ATOM 1470 O O . THR A 1 196 ? -24.775 6.783 -1.709 1.00 87.94 196 THR A O 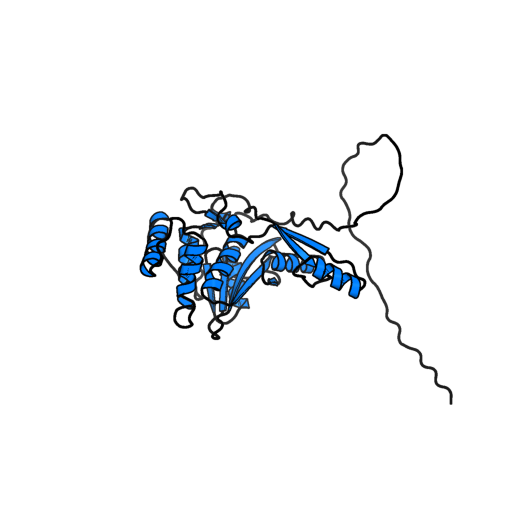1
ATOM 1473 N N . ASP A 1 197 ? -23.215 5.185 -1.510 1.00 89.25 197 ASP A N 1
ATOM 1474 C CA . ASP A 1 197 ? -23.163 5.167 -0.042 1.00 89.25 197 ASP A CA 1
ATOM 1475 C C . ASP A 1 197 ? -22.133 6.151 0.555 1.00 89.25 197 ASP A C 1
ATOM 1477 O O . ASP A 1 197 ? -21.982 6.225 1.776 1.00 89.25 197 ASP A O 1
ATOM 1481 N N . GLY A 1 198 ? -21.448 6.927 -0.291 1.00 90.25 198 GLY A N 1
ATOM 1482 C CA . GLY A 1 198 ? -20.496 7.963 0.100 1.00 90.25 198 GLY A CA 1
ATOM 1483 C C . GLY A 1 198 ? -19.050 7.493 0.278 1.00 90.25 198 GLY A C 1
ATOM 1484 O O . GLY A 1 198 ? -18.202 8.342 0.569 1.00 90.25 198 GLY A O 1
ATOM 1485 N N . ARG A 1 199 ? -18.757 6.197 0.100 1.00 93.94 199 ARG A N 1
ATOM 1486 C CA . ARG A 1 199 ? -17.382 5.666 0.081 1.00 93.94 199 ARG A CA 1
ATOM 1487 C C . ARG A 1 199 ? -16.656 6.070 -1.203 1.00 93.94 199 ARG A C 1
ATOM 1489 O O . ARG A 1 199 ? -17.285 6.218 -2.249 1.00 93.94 199 ARG A O 1
ATOM 1496 N N . HIS A 1 200 ? -15.345 6.263 -1.114 1.00 94.00 200 HIS A N 1
ATOM 1497 C CA . HIS A 1 200 ? -14.483 6.485 -2.273 1.00 94.00 200 HIS A CA 1
ATOM 1498 C C . HIS A 1 200 ? -14.328 5.185 -3.065 1.00 94.00 200 HIS A C 1
ATOM 1500 O O . HIS A 1 200 ? -14.218 4.112 -2.473 1.00 94.00 200 HIS A O 1
ATOM 1506 N N . ILE A 1 201 ? -14.343 5.283 -4.390 1.00 92.81 201 ILE A N 1
ATOM 1507 C CA . ILE A 1 201 ? -14.100 4.136 -5.269 1.00 92.81 201 ILE A CA 1
ATOM 1508 C C . ILE A 1 201 ? -12.586 3.985 -5.442 1.00 92.81 201 ILE A C 1
ATOM 1510 O O . ILE A 1 201 ? -11.905 4.975 -5.701 1.00 92.81 201 ILE A O 1
ATOM 1514 N N . GLN A 1 202 ? -12.065 2.774 -5.244 1.00 92.44 202 GLN A N 1
ATOM 1515 C CA . GLN A 1 202 ? -10.646 2.426 -5.384 1.00 92.44 202 GLN A CA 1
ATOM 1516 C C . GLN A 1 202 ? -10.494 1.080 -6.093 1.00 92.44 202 GLN A C 1
ATOM 1518 O O . GLN A 1 202 ? -11.361 0.222 -5.961 1.00 92.44 202 GLN A O 1
ATOM 1523 N N . ASP A 1 203 ? -9.387 0.871 -6.792 1.00 92.75 203 ASP A N 1
ATOM 1524 C CA . ASP A 1 203 ? -8.972 -0.446 -7.282 1.00 92.75 203 ASP A CA 1
ATOM 1525 C C . ASP A 1 203 ? -7.854 -1.032 -6.397 1.00 92.75 203 ASP A C 1
ATOM 1527 O O . ASP A 1 203 ? -7.566 -0.535 -5.294 1.00 92.75 203 ASP A O 1
ATOM 1531 N N . CYS A 1 204 ? -7.233 -2.119 -6.859 1.00 94.44 204 CYS A N 1
ATOM 1532 C CA . CYS A 1 204 ? -6.191 -2.801 -6.111 1.00 94.44 204 CYS A CA 1
ATOM 1533 C C . CYS A 1 204 ? -4.970 -1.912 -5.820 1.00 94.44 204 CYS A C 1
ATOM 1535 O O . CYS A 1 204 ? -4.417 -1.991 -4.717 1.00 94.44 204 CYS A O 1
ATOM 1537 N N . GLU A 1 205 ? -4.564 -1.037 -6.743 1.00 94.38 205 GLU A N 1
ATOM 1538 C CA . GLU A 1 205 ? -3.454 -0.098 -6.577 1.00 94.38 205 GLU A CA 1
ATOM 1539 C C . GLU A 1 205 ? -3.758 0.892 -5.453 1.00 94.38 205 GLU A C 1
ATOM 1541 O O . GLU A 1 205 ? -2.914 1.129 -4.579 1.00 94.38 205 GLU A O 1
ATOM 1546 N N . GLY A 1 206 ? -4.979 1.430 -5.429 1.00 94.94 206 GLY A N 1
ATOM 1547 C CA . GLY A 1 206 ? -5.427 2.356 -4.395 1.00 94.94 206 GLY A CA 1
ATOM 1548 C C . GLY A 1 206 ? -5.356 1.756 -2.991 1.00 94.94 206 GLY A C 1
ATOM 1549 O O . GLY A 1 206 ? -4.813 2.361 -2.056 1.00 94.94 206 GLY A O 1
ATOM 1550 N N . PHE A 1 207 ? -5.845 0.525 -2.834 1.00 96.50 207 PHE A N 1
ATOM 1551 C CA . PHE A 1 207 ? -5.765 -0.193 -1.562 1.00 96.50 207 PHE A CA 1
ATOM 1552 C C . PHE A 1 207 ? -4.328 -0.533 -1.158 1.00 96.50 207 PHE A C 1
ATOM 1554 O O . PHE A 1 207 ? -3.965 -0.365 0.012 1.00 96.50 207 PHE A O 1
ATOM 1561 N N . ALA A 1 208 ? -3.495 -0.967 -2.104 1.00 97.06 208 ALA A N 1
ATOM 1562 C CA . ALA A 1 208 ? -2.093 -1.280 -1.856 1.00 97.06 208 ALA A CA 1
ATOM 1563 C C . ALA A 1 208 ? -1.305 -0.028 -1.420 1.00 97.06 208 ALA A C 1
ATOM 1565 O O . ALA A 1 208 ? -0.555 -0.058 -0.435 1.00 97.06 208 ALA A O 1
ATOM 1566 N N . PHE A 1 209 ? -1.537 1.119 -2.066 1.00 96.75 209 PHE A N 1
ATOM 1567 C CA . PHE A 1 209 ? -0.977 2.407 -1.652 1.00 96.75 209 PHE A CA 1
ATOM 1568 C C . PHE A 1 209 ? -1.422 2.795 -0.236 1.00 96.75 209 PHE A C 1
ATOM 1570 O O . PHE A 1 209 ? -0.578 3.093 0.616 1.00 96.75 209 PHE A O 1
ATOM 1577 N N . MET A 1 210 ? -2.726 2.738 0.064 1.00 97.50 210 MET A N 1
ATOM 1578 C CA . MET A 1 210 ? -3.225 3.039 1.412 1.00 97.50 210 MET A CA 1
ATOM 1579 C C . MET A 1 210 ? -2.610 2.116 2.469 1.00 97.50 210 MET A C 1
ATOM 1581 O O . MET A 1 210 ? -2.214 2.585 3.540 1.00 97.50 210 MET A O 1
ATOM 1585 N N . GLY A 1 211 ? -2.510 0.818 2.170 1.00 98.00 211 GLY A N 1
ATOM 1586 C CA . GLY A 1 211 ? -1.893 -0.181 3.036 1.00 98.00 211 GLY A CA 1
ATOM 1587 C C . GLY A 1 211 ? -0.449 0.178 3.361 1.00 98.00 211 GLY A C 1
ATOM 1588 O O . GLY A 1 211 ? -0.080 0.260 4.534 1.00 98.00 211 GLY A O 1
ATOM 1589 N N . GLN A 1 212 ? 0.348 0.481 2.336 1.00 98.06 212 GLN A N 1
ATOM 1590 C CA . GLN A 1 212 ? 1.730 0.924 2.500 1.00 98.06 212 GLN A CA 1
ATOM 1591 C C . GLN A 1 212 ? 1.845 2.181 3.371 1.00 98.06 212 GLN A C 1
ATOM 1593 O O . GLN A 1 212 ? 2.657 2.208 4.299 1.00 98.06 212 GLN A O 1
ATOM 1598 N N . GLU A 1 213 ? 1.053 3.216 3.094 1.00 98.19 213 GLU A N 1
ATOM 1599 C CA . GLU A 1 213 ? 1.174 4.510 3.770 1.00 98.19 213 GLU A CA 1
ATOM 1600 C C . GLU A 1 213 ? 0.735 4.447 5.237 1.00 98.19 213 GLU A C 1
ATOM 1602 O O . GLU A 1 213 ? 1.425 4.949 6.133 1.00 98.19 213 GLU A O 1
ATOM 1607 N N . LEU A 1 214 ? -0.415 3.825 5.505 1.00 98.62 214 LEU A N 1
ATOM 1608 C CA . LEU A 1 214 ? -0.990 3.767 6.847 1.00 98.62 214 LEU A CA 1
ATOM 1609 C C . LEU A 1 214 ? -0.246 2.769 7.733 1.00 98.62 214 LEU A C 1
ATOM 1611 O O . LEU A 1 214 ? 0.090 3.082 8.877 1.00 98.62 214 LEU A O 1
ATOM 1615 N N . LEU A 1 215 ? 0.086 1.587 7.215 1.00 98.50 215 LEU A N 1
ATOM 1616 C CA . LEU A 1 215 ? 0.783 0.569 8.004 1.00 98.50 215 LEU A CA 1
ATOM 1617 C C . LEU A 1 215 ? 2.284 0.872 8.106 1.00 98.50 215 LEU A C 1
ATOM 1619 O O . LEU A 1 215 ? 2.901 0.570 9.131 1.00 98.50 215 LEU A O 1
ATOM 1623 N N . GLY A 1 216 ? 2.850 1.601 7.140 1.00 98.31 216 GLY A N 1
ATOM 1624 C CA . GLY A 1 216 ? 4.153 2.250 7.282 1.00 98.31 216 GLY A CA 1
ATOM 1625 C C . GLY A 1 216 ? 4.180 3.249 8.444 1.00 98.31 216 GLY A C 1
ATOM 1626 O O . GLY A 1 216 ? 5.100 3.218 9.264 1.00 98.31 216 GLY A O 1
ATOM 1627 N N . ALA A 1 217 ? 3.135 4.073 8.607 1.00 98.50 217 ALA A N 1
ATOM 1628 C CA . ALA A 1 217 ? 3.012 4.968 9.764 1.00 98.50 217 ALA A CA 1
ATOM 1629 C C . ALA A 1 217 ? 2.903 4.201 11.100 1.00 98.50 217 ALA A C 1
ATOM 1631 O O . ALA A 1 217 ? 3.449 4.650 12.110 1.00 98.50 217 ALA A O 1
ATOM 1632 N N . ALA A 1 218 ? 2.287 3.013 11.100 1.00 98.38 218 ALA A N 1
ATOM 1633 C CA . ALA A 1 218 ? 2.281 2.088 12.241 1.00 98.38 218 ALA A CA 1
ATOM 1634 C C . ALA A 1 218 ? 3.637 1.385 12.487 1.00 98.38 218 ALA A C 1
ATOM 1636 O O . ALA A 1 218 ? 3.791 0.617 13.440 1.00 98.38 218 ALA A O 1
ATOM 1637 N N . GLY A 1 219 ? 4.653 1.663 11.667 1.00 97.88 219 GLY A N 1
ATOM 1638 C CA . GLY A 1 219 ? 6.019 1.184 11.848 1.00 97.88 219 GLY A CA 1
ATOM 1639 C C . GLY A 1 219 ? 6.317 -0.165 11.199 1.00 97.88 219 GLY A C 1
ATOM 1640 O O . GLY A 1 219 ? 7.342 -0.763 11.531 1.00 97.88 219 GLY A O 1
ATOM 1641 N N . TYR A 1 220 ? 5.459 -0.665 10.306 1.00 98.19 220 TYR A N 1
ATOM 1642 C CA . TYR A 1 220 ? 5.838 -1.764 9.418 1.00 98.19 220 TYR A CA 1
ATOM 1643 C C . TYR A 1 220 ? 6.861 -1.282 8.386 1.00 98.19 220 TYR A C 1
ATOM 1645 O O . TYR A 1 220 ? 6.834 -0.134 7.947 1.00 98.19 220 TYR A O 1
ATOM 1653 N N . LYS A 1 221 ? 7.767 -2.173 7.975 1.00 97.69 221 LYS A N 1
ATOM 1654 C CA . LYS A 1 221 ? 8.487 -1.994 6.711 1.00 97.69 221 LYS A CA 1
ATOM 1655 C C . LYS A 1 221 ? 7.556 -2.436 5.595 1.00 97.69 221 LYS A C 1
ATOM 1657 O O . LYS A 1 221 ? 6.980 -3.515 5.706 1.00 97.69 221 LYS A O 1
ATOM 1662 N N . THR A 1 222 ? 7.419 -1.623 4.563 1.00 97.94 222 THR A N 1
ATOM 1663 C CA . THR A 1 222 ? 6.411 -1.818 3.525 1.00 97.94 222 THR A CA 1
ATOM 1664 C C . THR A 1 222 ? 7.040 -1.855 2.139 1.00 97.94 222 THR A C 1
ATOM 1666 O O . THR A 1 222 ? 8.101 -1.266 1.910 1.00 97.94 222 THR A O 1
ATOM 1669 N N . SER A 1 223 ? 6.394 -2.583 1.240 1.00 97.31 223 SER A N 1
ATOM 1670 C CA . SER A 1 223 ? 6.723 -2.660 -0.181 1.00 97.31 223 SER A CA 1
ATOM 1671 C C . SER A 1 223 ? 5.455 -2.921 -0.987 1.00 97.31 223 SER A C 1
ATOM 1673 O O . SER A 1 223 ? 4.510 -3.532 -0.487 1.00 97.31 223 SER A O 1
ATOM 1675 N N . GLN A 1 224 ? 5.448 -2.460 -2.232 1.00 97.62 224 GLN A N 1
ATOM 1676 C CA . GLN A 1 224 ? 4.388 -2.720 -3.197 1.00 97.62 224 GLN A CA 1
ATOM 1677 C C . GLN A 1 224 ? 4.707 -3.966 -4.009 1.00 97.62 224 GLN A C 1
ATOM 1679 O O . GLN A 1 224 ? 5.874 -4.246 -4.300 1.00 97.62 224 GLN A O 1
ATOM 1684 N N . VAL A 1 225 ? 3.670 -4.701 -4.384 1.00 97.62 225 VAL A N 1
ATOM 1685 C CA . VAL A 1 225 ? 3.753 -5.918 -5.180 1.00 97.62 225 VAL A CA 1
ATOM 1686 C C . VAL A 1 225 ? 2.792 -5.830 -6.351 1.00 97.62 225 VAL A C 1
ATOM 1688 O O . VAL A 1 225 ? 1.601 -5.601 -6.171 1.00 97.62 225 VAL A O 1
ATOM 1691 N N . ALA A 1 226 ? 3.313 -6.109 -7.541 1.00 96.06 226 ALA A N 1
ATOM 1692 C CA . ALA A 1 226 ? 2.528 -6.358 -8.737 1.00 96.06 226 ALA A CA 1
ATOM 1693 C C . ALA A 1 226 ? 2.634 -7.835 -9.123 1.00 96.06 226 ALA A C 1
ATOM 1695 O O . ALA A 1 226 ? 3.697 -8.456 -9.001 1.00 96.06 226 ALA A O 1
ATOM 1696 N N . THR A 1 227 ? 1.539 -8.401 -9.607 1.00 95.06 227 THR A N 1
ATOM 1697 C CA . THR A 1 227 ? 1.516 -9.729 -10.219 1.00 95.06 227 THR A CA 1
ATOM 1698 C C . THR A 1 227 ? 0.553 -9.750 -11.394 1.00 95.06 227 THR A C 1
ATOM 1700 O O . THR A 1 227 ? -0.341 -8.912 -11.497 1.00 95.06 227 THR A O 1
ATOM 1703 N N . TRP A 1 228 ? 0.748 -10.716 -12.282 1.00 90.56 228 TRP A N 1
ATOM 1704 C CA . TRP A 1 228 ? -0.106 -10.961 -13.437 1.00 90.56 228 TRP A CA 1
ATOM 1705 C C . TRP A 1 228 ? -0.481 -12.434 -13.466 1.00 90.56 228 TRP A C 1
ATOM 1707 O O . TRP A 1 228 ? 0.346 -13.279 -13.146 1.00 90.56 228 TRP A O 1
ATOM 1717 N N . GLY A 1 229 ? -1.707 -12.753 -13.844 1.00 84.88 229 GLY A N 1
ATOM 1718 C CA . GLY A 1 229 ? -2.218 -14.107 -13.966 1.00 84.88 229 GLY A CA 1
ATOM 1719 C C . GLY A 1 229 ? -2.313 -14.571 -15.411 1.00 84.88 229 GLY A C 1
ATOM 1720 O O . GLY A 1 229 ? -2.260 -13.783 -16.356 1.00 84.88 229 GLY A O 1
ATOM 1721 N N . GLU A 1 230 ? -2.519 -15.874 -15.579 1.00 79.12 230 GLU A N 1
ATOM 1722 C CA . GLU A 1 230 ? -2.582 -16.538 -16.891 1.00 79.12 230 GLU A CA 1
ATOM 1723 C C . GLU A 1 230 ? -3.697 -15.987 -17.801 1.00 79.12 230 GLU A C 1
ATOM 1725 O O . GLU A 1 230 ? -3.578 -16.013 -19.024 1.00 79.12 230 GLU A O 1
ATOM 1730 N N . ASN A 1 231 ? -4.756 -15.426 -17.209 1.00 75.81 231 ASN A N 1
ATOM 1731 C CA . ASN A 1 231 ? -5.897 -14.849 -17.926 1.00 75.81 231 ASN A CA 1
ATOM 1732 C C . ASN A 1 231 ? -5.714 -13.364 -18.289 1.00 75.81 231 ASN A C 1
ATOM 1734 O O . ASN A 1 231 ? -6.677 -12.711 -18.683 1.00 75.81 231 ASN A O 1
ATOM 1738 N N . GLY A 1 232 ? -4.507 -12.814 -18.127 1.00 77.44 232 GLY A N 1
ATOM 1739 C CA . GLY A 1 232 ? -4.229 -11.393 -18.350 1.00 77.44 232 GLY A CA 1
ATOM 1740 C C . GLY A 1 232 ? -4.661 -10.480 -17.200 1.00 77.44 232 GLY A C 1
ATOM 1741 O O . GLY A 1 232 ? -4.435 -9.281 -17.278 1.00 77.44 232 GLY A O 1
ATOM 1742 N N . THR A 1 233 ? -5.234 -11.031 -16.127 1.00 84.75 233 THR A N 1
ATOM 1743 C CA . THR A 1 233 ? -5.554 -10.291 -14.899 1.00 84.75 233 THR A CA 1
ATOM 1744 C C . THR A 1 233 ? -4.269 -9.820 -14.231 1.00 84.75 233 THR A C 1
ATOM 1746 O O . THR A 1 233 ? -3.381 -10.634 -14.002 1.00 84.75 233 THR A O 1
ATOM 1749 N N . ALA A 1 234 ? -4.166 -8.545 -13.887 1.00 90.31 234 ALA A N 1
ATOM 1750 C CA . ALA A 1 234 ? -3.106 -8.033 -13.031 1.00 90.31 234 ALA A CA 1
ATOM 1751 C C . ALA A 1 234 ? -3.674 -7.696 -11.649 1.00 90.31 234 ALA A C 1
ATOM 1753 O O . ALA A 1 234 ? -4.885 -7.558 -11.490 1.00 90.31 234 ALA A O 1
ATOM 1754 N N . HIS A 1 235 ? -2.808 -7.663 -10.638 1.00 94.88 235 HIS A N 1
ATOM 1755 C CA . HIS A 1 235 ? -3.211 -7.345 -9.272 1.00 94.88 235 HIS A CA 1
ATOM 1756 C C . HIS A 1 235 ? -2.104 -6.636 -8.500 1.00 94.88 235 HIS A C 1
ATOM 1758 O O . HIS A 1 235 ? -0.923 -6.993 -8.615 1.00 94.88 235 HIS A O 1
ATOM 1764 N N . ALA A 1 236 ? -2.512 -5.675 -7.676 1.00 96.00 236 ALA A N 1
ATOM 1765 C CA . ALA A 1 236 ? -1.660 -4.889 -6.800 1.00 96.00 236 ALA A CA 1
ATOM 1766 C C . ALA A 1 236 ? -1.891 -5.236 -5.322 1.00 96.00 236 ALA A C 1
ATOM 1768 O O . ALA A 1 236 ? -3.017 -5.407 -4.856 1.00 96.00 236 ALA A O 1
ATOM 1769 N N . MET A 1 237 ? -0.804 -5.346 -4.561 1.00 98.25 237 MET A N 1
ATOM 1770 C CA . MET A 1 237 ? -0.821 -5.666 -3.132 1.00 98.25 237 MET A CA 1
ATOM 1771 C C . MET A 1 237 ? 0.291 -4.919 -2.404 1.00 98.25 237 MET A C 1
ATOM 1773 O O . MET A 1 237 ? 1.293 -4.554 -3.009 1.00 98.25 237 MET A O 1
ATOM 1777 N N . ALA A 1 238 ? 0.180 -4.784 -1.083 1.00 98.38 238 ALA A N 1
ATOM 17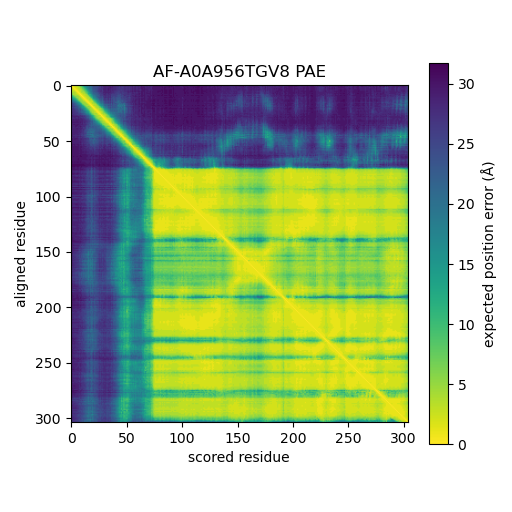78 C CA . ALA A 1 238 ? 1.289 -4.313 -0.254 1.00 98.38 238 ALA A CA 1
ATOM 1779 C C . ALA A 1 238 ? 1.770 -5.407 0.700 1.00 98.38 238 ALA A C 1
ATOM 1781 O O . ALA A 1 238 ? 0.977 -6.021 1.410 1.00 98.38 238 ALA A O 1
ATOM 1782 N N . VAL A 1 239 ? 3.082 -5.623 0.760 1.00 98.19 239 VAL A N 1
ATOM 1783 C CA . VAL A 1 239 ? 3.732 -6.503 1.736 1.00 98.19 239 VAL A CA 1
ATOM 1784 C C . VAL A 1 239 ? 4.183 -5.680 2.934 1.00 98.19 239 VAL A C 1
ATOM 1786 O O . VAL A 1 239 ? 4.728 -4.585 2.810 1.00 98.19 239 VAL A O 1
ATOM 1789 N N . LEU A 1 240 ? 3.987 -6.246 4.118 1.00 98.00 240 LEU A N 1
ATOM 1790 C CA . LEU A 1 240 ? 4.306 -5.651 5.403 1.00 98.00 240 LEU A CA 1
ATOM 1791 C C . LEU A 1 240 ? 5.224 -6.595 6.173 1.00 98.00 240 LEU A C 1
ATOM 1793 O O . LEU A 1 240 ? 4.904 -7.765 6.394 1.00 98.00 240 LEU A O 1
ATOM 1797 N N . GLN A 1 241 ? 6.347 -6.072 6.649 1.00 96.69 241 GLN A N 1
ATOM 1798 C CA . GLN A 1 241 ? 7.265 -6.785 7.524 1.00 96.69 241 GLN A CA 1
ATOM 1799 C C . GLN A 1 241 ? 7.351 -6.084 8.875 1.00 96.69 241 GLN A C 1
ATOM 1801 O O . GLN A 1 241 ? 7.760 -4.923 8.971 1.00 96.69 241 GLN A O 1
ATOM 1806 N N . ASP A 1 242 ? 7.017 -6.810 9.943 1.00 94.56 242 ASP A N 1
ATOM 1807 C CA . ASP A 1 242 ? 7.212 -6.311 11.298 1.00 94.56 242 ASP A CA 1
ATOM 1808 C C . ASP A 1 242 ? 8.728 -6.231 11.607 1.00 94.56 242 ASP A C 1
ATOM 1810 O O . ASP A 1 242 ? 9.429 -7.250 11.533 1.00 94.56 242 ASP A O 1
ATOM 1814 N N . PRO A 1 243 ? 9.268 -5.047 11.967 1.00 94.06 243 PRO A N 1
ATOM 1815 C CA . PRO A 1 243 ? 10.695 -4.872 12.237 1.00 94.06 243 PRO A CA 1
ATOM 1816 C C . PRO A 1 243 ? 11.178 -5.572 13.516 1.00 94.06 243 PRO A C 1
ATOM 1818 O O . PRO A 1 243 ? 12.380 -5.761 13.678 1.00 94.06 243 PRO A O 1
ATOM 1821 N N . SER A 1 244 ? 10.274 -5.960 14.418 1.00 91.50 244 SER A N 1
ATOM 1822 C CA . SER A 1 244 ? 10.581 -6.759 15.611 1.00 91.50 244 SER A CA 1
ATOM 1823 C C . SER A 1 244 ? 10.626 -8.270 15.352 1.00 91.50 244 SER A C 1
ATOM 1825 O O . SER A 1 244 ? 10.779 -9.042 16.295 1.00 91.50 244 SER A O 1
ATOM 1827 N N . GLY A 1 245 ? 10.532 -8.701 14.088 1.00 85.81 245 GLY A N 1
ATOM 1828 C CA . GLY A 1 245 ? 10.550 -10.118 13.710 1.00 85.81 245 GLY A CA 1
ATOM 1829 C C . GLY A 1 245 ? 9.208 -10.824 13.918 1.00 85.81 245 GLY A C 1
ATOM 1830 O O . GLY A 1 245 ? 9.160 -12.053 13.947 1.00 85.81 245 GLY A O 1
ATOM 1831 N N . GLY A 1 246 ? 8.131 -10.051 14.088 1.00 81.56 246 GLY A N 1
ATOM 1832 C CA . GLY A 1 246 ? 6.761 -10.557 14.091 1.00 81.56 246 GLY A CA 1
ATOM 1833 C C . GLY A 1 246 ? 6.313 -11.082 12.715 1.00 81.56 246 GLY A C 1
ATOM 1834 O O . GLY A 1 246 ? 7.080 -11.015 11.749 1.00 81.56 246 GLY A O 1
ATOM 1835 N N . PRO A 1 247 ? 5.075 -11.605 12.623 1.00 83.38 247 PRO A N 1
ATOM 1836 C CA . PRO A 1 247 ? 4.489 -12.070 11.368 1.00 83.38 247 PRO A CA 1
ATOM 1837 C C . PRO A 1 247 ? 4.557 -11.007 10.265 1.00 83.38 247 PRO A C 1
ATOM 1839 O O . PRO A 1 247 ? 4.427 -9.809 10.533 1.00 83.38 247 PRO A O 1
ATOM 1842 N N . SER A 1 248 ? 4.740 -11.460 9.028 1.00 92.06 248 SER A N 1
ATOM 1843 C CA . SER A 1 248 ? 4.507 -10.638 7.846 1.00 92.06 248 SER A CA 1
ATOM 1844 C C . SER A 1 248 ? 3.002 -10.504 7.618 1.00 92.06 248 SER A C 1
ATOM 1846 O O . SER A 1 248 ? 2.204 -11.316 8.100 1.00 92.06 248 SER A O 1
ATOM 1848 N N . ALA A 1 249 ? 2.613 -9.480 6.874 1.00 97.25 249 ALA A N 1
ATOM 1849 C CA . ALA A 1 249 ? 1.247 -9.327 6.415 1.00 97.25 249 ALA A CA 1
ATOM 1850 C C . ALA A 1 249 ? 1.207 -8.860 4.957 1.00 97.25 249 ALA A C 1
ATOM 1852 O O . ALA A 1 249 ? 2.177 -8.295 4.458 1.00 97.25 249 ALA A O 1
ATOM 1853 N N . VAL A 1 250 ? 0.098 -9.131 4.281 1.00 98.25 250 VAL A N 1
ATOM 1854 C CA . VAL A 1 250 ? -0.196 -8.688 2.919 1.00 98.25 250 VAL A CA 1
ATOM 1855 C C . VAL A 1 250 ? -1.534 -7.967 2.937 1.00 98.25 250 VAL A C 1
ATOM 1857 O O . VAL A 1 250 ? -2.510 -8.491 3.472 1.00 98.25 250 VAL A O 1
ATOM 1860 N N . VAL A 1 251 ? -1.570 -6.769 2.368 1.00 98.19 251 VAL A N 1
ATOM 1861 C CA . VAL A 1 251 ? -2.804 -6.054 2.040 1.00 98.19 251 VAL A CA 1
ATOM 1862 C C . VAL A 1 251 ? -3.175 -6.401 0.607 1.00 98.19 251 VAL A C 1
ATOM 1864 O O . VAL A 1 251 ? -2.359 -6.213 -0.295 1.00 98.19 251 VAL A O 1
ATOM 1867 N N . SER A 1 252 ? -4.395 -6.889 0.413 1.00 96.94 252 SER A N 1
ATOM 1868 C CA . SER A 1 252 ? -4.999 -7.118 -0.899 1.00 96.94 252 SER A CA 1
ATOM 1869 C C . SER A 1 252 ? -6.423 -6.579 -0.854 1.00 96.94 252 SER A C 1
ATOM 1871 O O . SER A 1 252 ? -7.248 -7.069 -0.077 1.00 96.94 252 SER A O 1
ATOM 1873 N N . ASN A 1 253 ? -6.683 -5.540 -1.648 1.00 95.12 253 ASN A N 1
ATOM 1874 C CA . ASN A 1 253 ? -7.909 -4.748 -1.587 1.00 95.12 253 ASN A CA 1
ATOM 1875 C C . ASN A 1 253 ? -8.201 -4.279 -0.147 1.00 95.12 253 ASN A C 1
ATOM 1877 O O . ASN A 1 253 ? -7.315 -3.817 0.576 1.00 95.12 253 ASN A O 1
ATOM 1881 N N . ASP A 1 254 ? -9.438 -4.422 0.307 1.00 94.06 254 ASP A N 1
ATOM 1882 C CA . ASP A 1 254 ? -9.874 -4.014 1.636 1.00 94.06 254 ASP A CA 1
ATOM 1883 C C . ASP A 1 254 ? -9.397 -4.947 2.766 1.00 94.06 254 ASP A C 1
ATOM 1885 O O . ASP A 1 254 ? -9.672 -4.666 3.933 1.00 94.06 254 ASP A O 1
ATOM 1889 N N . ARG A 1 255 ? -8.677 -6.038 2.459 1.00 95.94 255 ARG A N 1
ATOM 1890 C CA . ARG A 1 255 ? -8.382 -7.121 3.407 1.00 95.94 255 ARG A CA 1
ATOM 1891 C C . ARG A 1 255 ? -6.900 -7.272 3.732 1.00 95.94 255 ARG A C 1
ATOM 1893 O O . ARG A 1 255 ? -6.021 -7.033 2.903 1.00 95.94 255 ARG A O 1
ATOM 1900 N N . VAL A 1 256 ? -6.628 -7.736 4.957 1.00 97.44 256 VAL A N 1
ATOM 1901 C CA . VAL A 1 256 ? -5.276 -8.056 5.436 1.00 97.44 256 VAL A CA 1
ATOM 1902 C C . VAL A 1 256 ? -5.122 -9.548 5.730 1.00 97.44 256 VAL A C 1
ATOM 1904 O O . VAL A 1 256 ? -5.910 -10.143 6.466 1.00 97.44 256 VAL A O 1
ATOM 1907 N N . PHE A 1 257 ? -4.042 -10.132 5.219 1.00 96.56 257 PHE A N 1
ATOM 1908 C CA . PHE A 1 257 ? -3.616 -11.507 5.471 1.00 96.56 257 PHE A CA 1
ATOM 1909 C C . PHE A 1 257 ? -2.352 -11.474 6.320 1.00 96.56 257 PHE A C 1
ATOM 1911 O O . PHE A 1 257 ? -1.413 -10.764 5.975 1.00 96.56 257 PHE A O 1
ATOM 1918 N N . SER A 1 258 ? -2.292 -12.215 7.429 1.00 95.31 258 SER A N 1
ATOM 1919 C CA . SER A 1 258 ? -1.124 -12.209 8.323 1.00 95.31 258 SER A CA 1
ATOM 1920 C C . SER A 1 258 ? -0.616 -13.617 8.618 1.00 95.31 258 SER A C 1
ATOM 1922 O O . SER A 1 258 ? -1.389 -14.561 8.772 1.00 95.31 258 SER A O 1
ATOM 1924 N N . GLY A 1 259 ? 0.705 -13.777 8.681 1.00 93.12 259 GLY A N 1
ATOM 1925 C CA . GLY A 1 259 ? 1.324 -15.092 8.792 1.00 93.12 259 GLY A CA 1
ATOM 1926 C C . GLY A 1 259 ? 2.846 -15.056 8.721 1.00 93.12 259 GLY A C 1
ATOM 1927 O O . GLY A 1 259 ? 3.475 -14.004 8.779 1.00 93.12 259 GLY A O 1
ATOM 1928 N N . LYS A 1 260 ? 3.464 -16.235 8.648 1.00 89.81 260 LYS A N 1
ATOM 1929 C CA . LYS A 1 260 ? 4.933 -16.361 8.619 1.00 89.81 260 LYS A CA 1
ATOM 1930 C C . LYS A 1 260 ? 5.509 -16.489 7.212 1.00 89.81 260 LYS A C 1
ATOM 1932 O O . LYS A 1 260 ? 6.672 -16.157 7.018 1.00 89.81 260 LYS A O 1
ATOM 1937 N N . ASP A 1 261 ? 4.728 -17.010 6.273 1.00 93.94 261 ASP A N 1
ATOM 1938 C CA . ASP A 1 261 ? 5.173 -17.276 4.909 1.00 93.94 261 ASP A CA 1
ATOM 1939 C C . ASP A 1 261 ? 4.630 -16.198 3.974 1.00 93.94 261 ASP A C 1
ATOM 1941 O O . ASP A 1 261 ? 3.434 -16.150 3.701 1.00 93.94 261 ASP A O 1
ATOM 1945 N N . LYS A 1 262 ? 5.519 -15.324 3.495 1.00 94.56 262 LYS A N 1
ATOM 1946 C CA . LYS A 1 262 ? 5.153 -14.228 2.597 1.00 94.56 262 LYS A CA 1
ATOM 1947 C C . LYS A 1 262 ? 4.488 -14.732 1.315 1.00 94.56 262 LYS A C 1
ATOM 1949 O O . LYS A 1 262 ? 3.533 -14.109 0.869 1.00 94.56 262 LYS A O 1
ATOM 1954 N N . THR A 1 263 ? 4.980 -15.821 0.727 1.00 94.06 263 THR A N 1
ATOM 1955 C CA . THR A 1 263 ? 4.441 -16.330 -0.539 1.00 94.06 263 THR A CA 1
ATOM 1956 C C . THR A 1 263 ? 3.022 -16.834 -0.337 1.00 94.06 263 THR A C 1
ATOM 1958 O O . THR A 1 263 ? 2.128 -16.384 -1.038 1.00 94.06 263 THR A O 1
ATOM 1961 N N . ALA A 1 264 ? 2.779 -17.628 0.708 1.00 95.06 264 ALA A N 1
ATOM 1962 C CA . ALA A 1 264 ? 1.427 -18.094 1.013 1.00 95.06 264 ALA A CA 1
ATOM 1963 C C . ALA A 1 264 ? 0.437 -16.939 1.270 1.00 95.06 264 ALA A C 1
ATOM 1965 O O . ALA A 1 264 ? -0.734 -17.038 0.918 1.00 95.06 264 ALA A O 1
ATOM 1966 N N . LEU A 1 265 ? 0.891 -15.834 1.876 1.00 96.94 265 LEU A N 1
ATOM 1967 C CA . LEU A 1 265 ? 0.053 -14.646 2.083 1.00 96.94 265 LEU A CA 1
ATOM 1968 C C . LEU A 1 265 ? -0.241 -13.896 0.778 1.00 96.94 265 LEU A C 1
ATOM 1970 O O . LEU A 1 265 ? -1.344 -13.382 0.615 1.00 96.94 265 LEU A O 1
ATOM 1974 N N . LEU A 1 266 ? 0.726 -13.829 -0.140 1.00 96.62 266 LEU A N 1
ATOM 1975 C CA . LEU A 1 266 ? 0.517 -13.263 -1.473 1.00 96.62 266 LEU A CA 1
ATOM 1976 C C . LEU A 1 266 ? -0.474 -14.111 -2.278 1.00 96.62 266 LEU A C 1
ATOM 1978 O O . LEU A 1 266 ? -1.380 -13.549 -2.885 1.00 96.6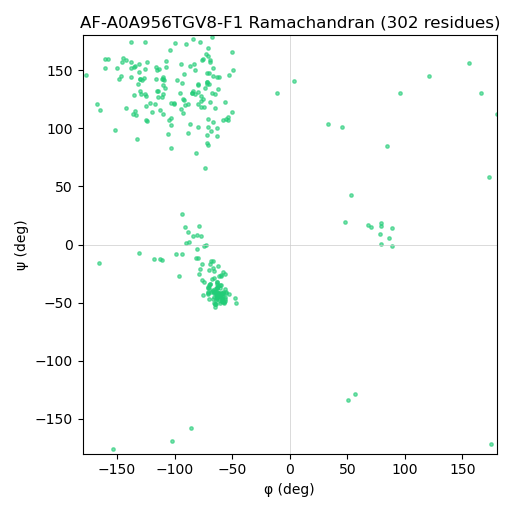2 266 LEU A O 1
ATOM 1982 N N . ASP A 1 267 ? -0.377 -15.440 -2.193 1.00 95.69 267 ASP A N 1
ATOM 1983 C CA . ASP A 1 267 ? -1.302 -16.365 -2.859 1.00 95.69 267 ASP A CA 1
ATOM 1984 C C . ASP A 1 267 ? -2.727 -16.218 -2.302 1.00 95.69 267 ASP A C 1
ATOM 1986 O O . ASP A 1 267 ? -3.696 -16.178 -3.057 1.00 95.69 267 ASP A O 1
ATOM 1990 N N . GLN A 1 268 ? -2.871 -16.048 -0.982 1.00 95.81 268 GLN A N 1
ATOM 1991 C CA . GLN A 1 268 ? -4.160 -15.720 -0.359 1.00 95.81 268 GLN A CA 1
ATOM 1992 C C . GLN A 1 268 ? -4.703 -14.368 -0.833 1.00 95.81 268 GLN A C 1
ATOM 1994 O O . GLN A 1 268 ? -5.888 -14.261 -1.148 1.00 95.81 268 GLN A O 1
ATOM 1999 N N . GLY A 1 269 ? -3.844 -13.348 -0.902 1.00 96.06 269 GLY A N 1
ATOM 2000 C CA . GLY A 1 269 ? -4.206 -12.024 -1.396 1.00 96.06 269 GLY A CA 1
ATOM 2001 C C . GLY A 1 269 ? -4.676 -12.052 -2.851 1.00 96.06 269 GLY A C 1
ATOM 2002 O O . GLY A 1 269 ? -5.703 -11.452 -3.169 1.00 96.06 269 GLY A O 1
ATOM 2003 N N . TRP A 1 270 ? -3.978 -12.793 -3.709 1.00 94.81 270 TRP A N 1
ATOM 2004 C CA . TRP A 1 270 ? -4.358 -13.031 -5.100 1.00 94.81 270 TRP A CA 1
ATOM 2005 C C . TRP A 1 270 ? -5.672 -13.807 -5.219 1.00 94.81 270 TRP A C 1
ATOM 2007 O O . TRP A 1 270 ? -6.567 -13.406 -5.965 1.00 94.81 270 TRP A O 1
ATOM 2017 N N . GLY A 1 271 ? -5.813 -14.905 -4.473 1.00 93.88 271 GLY A N 1
ATOM 2018 C CA . GLY A 1 271 ? -7.032 -15.709 -4.464 1.00 93.88 271 GLY A CA 1
ATOM 2019 C C . GLY A 1 271 ? -8.251 -14.891 -4.041 1.00 93.88 271 GLY A C 1
ATOM 2020 O O . GLY A 1 271 ? -9.294 -14.958 -4.685 1.00 93.88 271 GLY A O 1
ATOM 2021 N N . TYR A 1 272 ? -8.091 -14.034 -3.028 1.00 93.38 272 TYR A N 1
ATOM 2022 C CA . TYR A 1 272 ? -9.131 -13.104 -2.595 1.00 93.38 272 TYR A CA 1
ATOM 2023 C C . TYR A 1 272 ? -9.546 -12.126 -3.697 1.00 93.38 272 TYR A C 1
ATOM 2025 O O . TYR A 1 272 ? -10.738 -11.985 -3.957 1.00 93.38 272 TYR A O 1
ATOM 2033 N N . ALA A 1 273 ? -8.582 -11.492 -4.366 1.00 91.50 273 ALA A N 1
ATOM 2034 C CA . ALA A 1 273 ? -8.866 -10.500 -5.400 1.00 91.50 273 ALA A CA 1
ATOM 2035 C C . ALA A 1 273 ? -9.480 -11.108 -6.668 1.00 91.50 273 ALA A C 1
ATOM 2037 O O . ALA A 1 273 ? -10.315 -10.488 -7.319 1.00 91.50 273 ALA A O 1
ATOM 2038 N N . THR A 1 274 ? -9.088 -12.334 -7.015 1.00 88.94 274 THR A N 1
ATOM 2039 C CA . THR A 1 274 ? -9.506 -12.988 -8.265 1.00 88.94 274 THR A CA 1
ATOM 2040 C C . THR A 1 274 ? -10.658 -13.977 -8.100 1.00 88.94 274 THR A C 1
ATOM 2042 O O . THR A 1 274 ? -11.176 -14.484 -9.094 1.00 88.94 274 THR A O 1
ATOM 2045 N N . GLY A 1 275 ? -11.060 -14.281 -6.863 1.00 85.69 275 GLY A N 1
ATOM 2046 C CA . GLY A 1 275 ? -12.039 -15.328 -6.561 1.00 85.69 275 GLY A CA 1
ATOM 2047 C C . GLY A 1 275 ? -11.519 -16.756 -6.777 1.00 85.69 275 GLY A C 1
ATOM 2048 O O . GLY A 1 275 ? -12.320 -17.690 -6.832 1.00 85.69 275 GLY A O 1
ATOM 2049 N N . ASN A 1 276 ? -10.200 -16.933 -6.901 1.00 82.38 276 ASN A N 1
ATOM 2050 C CA . ASN A 1 276 ? -9.544 -18.229 -7.087 1.00 82.38 276 ASN A CA 1
ATOM 2051 C C . ASN A 1 276 ? -8.970 -18.771 -5.764 1.00 82.38 276 ASN A C 1
ATOM 2053 O O . ASN A 1 276 ? -8.935 -18.092 -4.741 1.00 82.38 276 ASN A O 1
ATOM 2057 N N . ASP A 1 277 ? -8.465 -20.002 -5.777 1.00 81.12 277 ASP A N 1
ATOM 2058 C CA . ASP A 1 277 ? -7.850 -20.675 -4.618 1.00 81.12 277 ASP A CA 1
ATOM 2059 C C . ASP A 1 277 ? -6.399 -20.237 -4.329 1.00 81.12 277 ASP A C 1
ATOM 2061 O O . ASP A 1 277 ? -5.673 -20.914 -3.604 1.00 81.12 277 ASP A O 1
ATOM 2065 N N . GLY A 1 278 ? -5.972 -19.110 -4.901 1.00 77.88 278 GLY A N 1
ATOM 2066 C CA . GLY A 1 278 ? -4.586 -18.649 -4.863 1.00 77.88 278 GLY A CA 1
ATOM 2067 C C . GLY A 1 278 ? -3.709 -19.231 -5.972 1.00 77.88 278 GLY A C 1
ATOM 2068 O O . GLY A 1 278 ? -2.518 -18.959 -5.987 1.00 77.88 278 GLY A O 1
ATOM 2069 N N . SER A 1 279 ? -4.265 -19.996 -6.917 1.00 83.62 279 SER A N 1
ATOM 2070 C CA . SER A 1 279 ? -3.554 -20.439 -8.123 1.00 83.62 279 SER A CA 1
ATOM 2071 C C . SER A 1 279 ? -3.699 -19.467 -9.307 1.00 83.62 279 SER A C 1
ATOM 2073 O O . SER A 1 279 ? -4.449 -18.486 -9.265 1.00 83.62 279 SER A O 1
ATOM 2075 N N . GLY A 1 280 ? -2.954 -19.733 -10.387 1.00 80.62 280 GLY A N 1
ATOM 2076 C CA . GLY A 1 280 ? -3.084 -19.021 -11.664 1.00 80.62 280 GLY A CA 1
ATOM 2077 C C . GLY A 1 280 ? -2.433 -17.635 -11.714 1.00 80.62 280 GLY A C 1
ATOM 2078 O O . GLY A 1 280 ? -2.640 -16.913 -12.690 1.00 80.62 280 GLY A O 1
ATOM 2079 N N . HIS A 1 281 ? -1.655 -17.263 -10.692 1.00 87.56 281 HIS A N 1
ATOM 2080 C CA . HIS A 1 281 ? -0.770 -16.099 -10.735 1.00 87.56 281 HIS A CA 1
ATOM 2081 C C . HIS A 1 281 ? 0.595 -16.462 -11.335 1.00 87.56 281 HIS A C 1
ATOM 2083 O O . HIS A 1 281 ? 1.080 -17.590 -11.243 1.00 87.56 281 HIS A O 1
ATOM 2089 N N . GLY A 1 282 ? 1.244 -15.465 -11.916 1.00 87.88 282 GLY A N 1
ATOM 2090 C CA . GLY A 1 282 ? 2.633 -15.485 -12.337 1.00 87.88 282 GLY A CA 1
ATOM 2091 C C . GLY A 1 282 ? 3.574 -15.110 -11.194 1.00 87.88 282 GLY A C 1
ATOM 2092 O O . GLY A 1 282 ? 3.256 -15.221 -10.011 1.00 87.88 282 GLY A O 1
ATOM 2093 N N . ALA A 1 283 ? 4.779 -14.664 -11.538 1.00 93.00 283 ALA A N 1
ATOM 2094 C CA . ALA A 1 283 ? 5.729 -14.196 -10.537 1.00 93.00 283 ALA A CA 1
ATOM 2095 C C . ALA A 1 283 ? 5.237 -12.912 -9.842 1.00 93.00 283 ALA A C 1
ATOM 2097 O O . ALA A 1 283 ? 4.657 -12.035 -10.479 1.00 93.00 283 ALA A O 1
ATOM 2098 N N . TYR A 1 284 ? 5.541 -12.788 -8.549 1.00 95.88 284 TYR A N 1
ATOM 2099 C CA . TYR A 1 284 ? 5.351 -11.554 -7.790 1.00 95.88 284 TYR A CA 1
ATOM 2100 C C . TYR A 1 284 ? 6.560 -10.631 -7.959 1.00 95.88 284 TYR A C 1
ATOM 2102 O O . TYR A 1 284 ? 7.705 -11.047 -7.755 1.00 95.88 284 TYR A O 1
ATOM 2110 N N . PHE A 1 285 ? 6.305 -9.368 -8.285 1.00 95.75 285 PHE A N 1
ATOM 2111 C CA . PHE A 1 285 ? 7.322 -8.337 -8.464 1.00 95.75 285 PHE A CA 1
ATOM 2112 C C . PHE A 1 285 ? 7.183 -7.301 -7.358 1.00 95.75 285 PHE A C 1
ATOM 2114 O O . PHE A 1 285 ? 6.168 -6.627 -7.278 1.00 95.75 285 PHE A O 1
ATOM 2121 N N . GLU A 1 286 ? 8.199 -7.185 -6.505 1.00 95.75 286 GLU A N 1
ATOM 2122 C CA . GLU A 1 286 ? 8.182 -6.316 -5.324 1.00 95.75 286 GLU A CA 1
ATOM 2123 C C . GLU A 1 286 ? 9.108 -5.103 -5.518 1.00 95.75 286 GLU A C 1
ATOM 2125 O O . GLU A 1 286 ? 10.250 -5.259 -5.963 1.00 95.75 286 GLU A O 1
ATOM 2130 N N . ASP A 1 287 ? 8.642 -3.901 -5.171 1.00 95.00 287 ASP A N 1
ATOM 2131 C CA . ASP A 1 287 ? 9.453 -2.674 -5.146 1.00 95.00 287 ASP A CA 1
ATOM 2132 C C . ASP A 1 287 ? 8.893 -1.642 -4.138 1.00 95.00 287 ASP A C 1
ATOM 2134 O O . ASP A 1 287 ? 7.974 -1.919 -3.372 1.00 95.00 287 ASP A O 1
ATOM 2138 N N . THR A 1 288 ? 9.481 -0.447 -4.077 1.00 93.06 288 THR A N 1
ATOM 2139 C CA . THR A 1 288 ? 9.091 0.625 -3.147 1.00 93.06 288 THR A CA 1
ATOM 2140 C C . THR A 1 288 ? 7.840 1.390 -3.573 1.00 93.06 288 THR A C 1
ATOM 2142 O O . THR A 1 288 ? 7.225 2.063 -2.750 1.00 93.06 288 THR A O 1
ATOM 2145 N N . THR A 1 289 ? 7.502 1.343 -4.862 1.00 92.94 289 THR A N 1
ATOM 2146 C CA . THR A 1 289 ? 6.309 1.975 -5.439 1.00 92.94 289 THR A CA 1
ATOM 2147 C C . THR A 1 289 ? 5.626 0.994 -6.378 1.00 92.94 289 THR A C 1
ATOM 2149 O O . THR A 1 289 ? 6.274 0.097 -6.930 1.00 92.94 289 THR A O 1
ATOM 2152 N N . GLN A 1 290 ? 4.318 1.164 -6.553 1.00 93.19 290 GLN A N 1
ATOM 2153 C CA . GLN A 1 290 ? 3.512 0.277 -7.382 1.00 93.19 290 GLN A CA 1
ATOM 2154 C C . GLN A 1 290 ? 3.926 0.396 -8.854 1.00 93.19 290 GLN A C 1
ATOM 2156 O O . GLN A 1 290 ? 4.198 -0.620 -9.489 1.00 93.19 290 GLN A O 1
ATOM 2161 N N . ALA A 1 291 ? 4.187 1.620 -9.325 1.00 91.75 291 ALA A N 1
ATOM 2162 C CA . ALA A 1 291 ? 4.751 1.889 -10.647 1.00 91.75 291 ALA A CA 1
ATOM 2163 C C . ALA A 1 291 ? 6.042 1.114 -10.937 1.00 91.75 291 ALA A C 1
ATOM 2165 O O . ALA A 1 291 ? 6.225 0.557 -12.023 1.00 91.75 291 ALA A O 1
ATOM 2166 N N . ARG A 1 292 ? 6.957 1.023 -9.964 1.00 92.94 292 ARG A N 1
ATOM 2167 C CA . ARG A 1 292 ? 8.192 0.244 -10.131 1.00 92.94 292 ARG A CA 1
ATOM 2168 C C . ARG A 1 292 ? 7.931 -1.255 -10.145 1.00 92.94 292 ARG A C 1
ATOM 2170 O O . ARG A 1 292 ? 8.520 -1.955 -10.970 1.00 92.94 292 ARG A O 1
ATOM 2177 N N . ALA A 1 293 ? 7.067 -1.744 -9.257 1.00 94.25 293 ALA A N 1
ATOM 2178 C CA . ALA A 1 293 ? 6.671 -3.148 -9.214 1.00 94.25 293 ALA A CA 1
ATOM 2179 C C . ALA A 1 293 ? 6.034 -3.586 -10.547 1.00 94.25 293 ALA A C 1
ATOM 2181 O O . ALA A 1 293 ? 6.483 -4.563 -11.154 1.00 94.25 293 ALA A O 1
ATOM 2182 N N . GLN A 1 294 ? 5.082 -2.806 -11.065 1.00 91.31 294 GLN A N 1
ATOM 2183 C CA . GLN A 1 294 ? 4.454 -3.036 -12.365 1.00 91.31 294 GLN A CA 1
ATOM 2184 C C . GLN A 1 294 ? 5.454 -2.930 -13.521 1.00 91.31 294 GLN A C 1
ATOM 2186 O O . GLN A 1 294 ? 5.496 -3.801 -14.387 1.00 91.31 294 GLN A O 1
ATOM 2191 N N . THR A 1 295 ? 6.335 -1.926 -13.519 1.00 90.62 295 THR A N 1
ATOM 2192 C CA . THR A 1 295 ? 7.365 -1.800 -14.563 1.00 90.62 295 THR A CA 1
ATOM 2193 C C . THR A 1 295 ? 8.253 -3.048 -14.620 1.00 90.62 295 THR A C 1
ATOM 2195 O O . THR A 1 295 ? 8.551 -3.559 -15.702 1.00 90.62 295 THR A O 1
ATOM 2198 N N . ARG A 1 296 ? 8.649 -3.606 -13.465 1.00 91.44 296 ARG A N 1
ATOM 2199 C CA . ARG A 1 296 ? 9.404 -4.873 -13.421 1.00 91.44 296 ARG A CA 1
ATOM 2200 C C . ARG A 1 296 ? 8.610 -6.042 -13.985 1.00 91.44 296 ARG A C 1
ATOM 2202 O O . ARG A 1 296 ? 9.180 -6.840 -14.730 1.00 91.44 296 ARG A O 1
ATOM 2209 N N . MET A 1 297 ? 7.333 -6.136 -13.630 1.00 91.62 297 MET A N 1
ATOM 2210 C CA . MET A 1 297 ? 6.427 -7.162 -14.138 1.00 91.62 297 MET A CA 1
ATOM 2211 C C . MET A 1 297 ? 6.341 -7.111 -15.668 1.00 91.62 297 MET A C 1
ATOM 2213 O O . MET A 1 297 ? 6.571 -8.121 -16.336 1.00 91.62 297 MET A O 1
ATOM 2217 N N . THR A 1 298 ? 6.119 -5.925 -16.237 1.00 88.25 298 THR A N 1
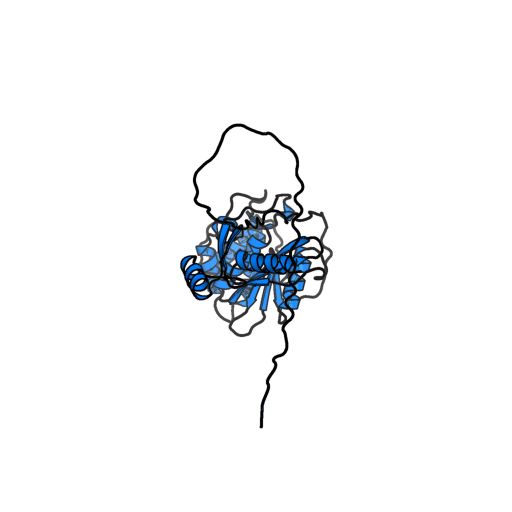ATOM 2218 C CA . THR A 1 298 ? 6.021 -5.710 -17.687 1.00 88.25 298 THR A CA 1
ATOM 2219 C C . THR A 1 298 ? 7.322 -6.051 -18.414 1.00 88.25 298 THR A C 1
ATOM 2221 O O . THR A 1 298 ? 7.301 -6.761 -19.421 1.00 88.25 298 THR A O 1
ATOM 2224 N N . LEU A 1 299 ? 8.474 -5.619 -17.889 1.00 86.12 299 LEU A N 1
ATOM 2225 C CA . LEU A 1 299 ? 9.780 -5.951 -18.474 1.00 86.12 299 LEU A CA 1
ATOM 2226 C C . LEU A 1 299 ? 10.063 -7.458 -18.451 1.00 86.12 299 LEU A C 1
ATOM 2228 O O . LEU A 1 299 ? 10.641 -8.000 -19.397 1.00 86.12 299 LEU A O 1
ATOM 2232 N N . ASN A 1 300 ? 9.651 -8.148 -17.384 1.00 86.12 300 ASN A N 1
ATOM 2233 C CA . ASN A 1 300 ? 9.798 -9.595 -17.300 1.00 86.12 300 ASN A CA 1
ATOM 2234 C C . ASN A 1 300 ? 8.903 -10.315 -18.315 1.00 86.12 300 ASN A C 1
ATOM 2236 O O . ASN A 1 300 ? 9.367 -11.245 -18.971 1.00 86.12 300 ASN A O 1
ATOM 2240 N N . ARG A 1 301 ? 7.667 -9.841 -18.509 1.00 79.69 301 ARG A N 1
ATOM 2241 C CA . ARG A 1 301 ? 6.743 -10.380 -19.513 1.00 79.69 301 ARG A CA 1
ATOM 2242 C C . ARG A 1 301 ? 7.280 -10.228 -20.935 1.00 79.69 301 ARG A C 1
ATOM 2244 O O . ARG A 1 301 ? 7.184 -11.169 -21.706 1.00 79.69 301 ARG A O 1
ATOM 2251 N N . ALA A 1 302 ? 7.883 -9.088 -21.270 1.00 73.06 302 ALA A N 1
ATOM 2252 C CA . ALA A 1 302 ? 8.455 -8.850 -22.600 1.00 73.06 302 ALA A CA 1
ATOM 2253 C C . ALA A 1 302 ? 9.697 -9.711 -22.915 1.00 73.06 302 ALA A C 1
ATOM 2255 O O . ALA A 1 302 ? 10.130 -9.766 -24.065 1.00 73.06 302 ALA A O 1
ATOM 2256 N N . SER A 1 303 ? 10.296 -10.342 -21.900 1.00 68.06 303 SER A N 1
ATOM 2257 C CA . SER A 1 303 ? 11.515 -11.147 -22.039 1.00 68.06 303 SER A CA 1
ATOM 2258 C C . SER A 1 303 ? 11.249 -12.646 -22.255 1.00 68.06 303 SER A C 1
ATOM 2260 O O . SER A 1 303 ? 12.206 -13.378 -22.515 1.00 68.06 303 SER A O 1
ATOM 2262 N N . ASN A 1 304 ? 9.992 -13.091 -22.135 1.00 56.53 304 ASN A N 1
ATOM 2263 C CA . ASN A 1 304 ? 9.544 -14.480 -22.311 1.00 56.53 304 ASN A CA 1
ATOM 2264 C C . ASN A 1 304 ? 8.717 -14.630 -23.593 1.00 56.53 304 ASN A C 1
ATOM 2266 O O . ASN A 1 304 ? 8.819 -15.709 -24.217 1.00 56.53 304 ASN A O 1
#

Sequence (304 aa):
MSLSVLSPGLATTNLQRAYQTYAAPTATPSGPVDSGISPARGANLSLEDGWSAVGREHTAPSVRDGGAVEANPQGGVASQQAAFLDGMKQAGIKASNPPTEAQLKKYFGTFNNAKHRSQALDKFQEYSQAFHVHEAETGHGDVEYSPETNYMLGNKFYNSKEAAEKAANKAQQPWDEVASADASSWKDINGTDKHTDGRHIQDCEGFAFMGQELLGAAGYKTSQVATWGENGTAHAMAVLQDPSGGPSAVVSNDRVFSGKDKTALLDQGWGYATGNDGSGHGAYFEDTTQARAQTRMTLNRASN

Mean predicted aligned error: 12.36 Å

Secondary structure (DSSP, 8-state):
------PPPPP--------PPP--------------------------S----------------S--------S-HHHHHHHHHHHHHHTT----SSPPHHHHHHHHHTT-STTTTTHHHHHHHHHHHHHEEEGGGTT--PPP-PEEEEEEETTEEESSHHHHHHHHHHHT---EEEEEE---SHHHHT-S-B-TTSPEEE-HHHHHHHHHHHHHHTT-EEEEEEEEBTTS-EEEEEEEE-TTS--EEEEETTEEEEES-HHHHHHHHHHHHHTSSS-SB---EEESSHHHHHHHHHHHHTT-

pLDDT: mean 77.81, std 25.9, range [24.61, 98.69]

Nearest PDB structures (foldseek):
  8p1q-assembly1_B-2  TM=4.252E-01  e=4.778E-01  Homo sapiens
  6hek-assembly1_C  TM=4.773E-01  e=8.952E-01  Homo sapiens
  8p1p-assembly1_B-2  TM=4.262E-01  e=2.108E+00  Homo sapiens
  7zh4-assembly1_D  TM=2.291E-01  e=2.029E-01  Homo sapiens
  4rcl-assembly1_A  TM=3.472E-01  e=4.181E+00  Mycolicibacterium smegmatis MC2 155